Protein AF-A0A1V2Q4H0-F1 (afdb_monomer)

Structure (mmCIF, N/CA/C/O backbone):
data_AF-A0A1V2Q4H0-F1
#
_entry.id   AF-A0A1V2Q4H0-F1
#
loop_
_atom_site.group_PDB
_atom_site.id
_atom_site.type_symbol
_atom_site.label_atom_id
_atom_site.label_alt_id
_atom_site.label_comp_id
_atom_site.label_asym_id
_atom_site.label_entity_id
_atom_site.label_seq_id
_atom_site.pdbx_PDB_ins_code
_atom_site.Cartn_x
_atom_site.Cartn_y
_atom_site.Cartn_z
_atom_site.occupancy
_atom_site.B_iso_or_equiv
_atom_site.auth_seq_id
_atom_site.auth_comp_id
_atom_site.auth_asym_id
_atom_site.auth_atom_id
_atom_site.pdbx_PDB_model_num
ATOM 1 N N . MET A 1 1 ? -8.909 4.415 -26.667 1.00 41.22 1 MET A N 1
ATOM 2 C CA . MET A 1 1 ? -8.056 3.450 -25.944 1.00 41.22 1 MET A CA 1
ATOM 3 C C . MET A 1 1 ? -8.942 2.811 -24.892 1.00 41.22 1 MET A C 1
ATOM 5 O O . MET A 1 1 ? -9.362 3.511 -23.982 1.00 41.22 1 MET A O 1
ATOM 9 N N . VAL A 1 2 ? -9.374 1.569 -25.106 1.00 40.12 2 VAL A N 1
ATOM 10 C CA . VAL A 1 2 ? -10.229 0.861 -24.142 1.00 40.12 2 VAL A CA 1
ATOM 11 C C . VAL A 1 2 ? -9.297 0.375 -23.041 1.00 40.12 2 VAL A C 1
ATOM 13 O O . VAL A 1 2 ? -8.371 -0.372 -23.347 1.00 40.12 2 VAL A O 1
ATOM 16 N N . ALA A 1 3 ? -9.475 0.865 -21.811 1.00 46.78 3 ALA A N 1
ATOM 17 C CA . ALA A 1 3 ? -8.730 0.367 -20.660 1.00 46.78 3 ALA A CA 1
ATOM 18 C C . ALA A 1 3 ? -8.891 -1.154 -20.616 1.00 46.78 3 ALA A C 1
ATOM 20 O O . ALA A 1 3 ? -10.012 -1.662 -20.729 1.00 46.78 3 ALA A O 1
ATOM 21 N N . ARG A 1 4 ? -7.776 -1.880 -20.534 1.00 54.38 4 ARG A N 1
ATOM 22 C CA . ARG A 1 4 ? -7.810 -3.335 -20.441 1.00 54.38 4 ARG A CA 1
ATOM 23 C C . ARG A 1 4 ? -8.673 -3.729 -19.240 1.00 54.38 4 ARG A C 1
ATOM 25 O O . ARG A 1 4 ? -8.619 -3.080 -18.197 1.00 54.38 4 ARG A O 1
ATOM 32 N N . ALA A 1 5 ? -9.507 -4.751 -19.419 1.00 57.47 5 ALA A N 1
ATOM 33 C CA . ALA A 1 5 ? -10.347 -5.259 -18.345 1.00 57.47 5 ALA A CA 1
ATOM 34 C C . ALA A 1 5 ? -9.471 -5.641 -17.144 1.00 57.47 5 ALA A C 1
ATOM 36 O O . ALA A 1 5 ? -8.398 -6.218 -17.327 1.00 57.47 5 ALA A O 1
ATOM 37 N N . TYR A 1 6 ? -9.949 -5.296 -15.948 1.00 69.31 6 TYR A N 1
ATOM 38 C CA . TYR A 1 6 ? -9.409 -5.737 -14.667 1.00 69.31 6 TYR A CA 1
ATOM 39 C C . TYR A 1 6 ? -9.033 -7.227 -14.734 1.00 69.31 6 TYR A C 1
ATOM 41 O O . TYR A 1 6 ? -9.884 -8.066 -15.030 1.00 69.31 6 TYR A O 1
ATOM 49 N N . ASP A 1 7 ? -7.759 -7.548 -14.507 1.00 79.19 7 ASP A N 1
ATOM 50 C CA . ASP A 1 7 ? -7.195 -8.894 -14.685 1.00 79.19 7 ASP A CA 1
ATOM 51 C C . ASP A 1 7 ? -7.244 -9.745 -13.404 1.00 79.19 7 ASP A C 1
ATOM 53 O O . ASP A 1 7 ? -6.642 -10.818 -13.343 1.00 79.19 7 ASP A O 1
ATOM 57 N N . GLY A 1 8 ? -7.967 -9.279 -12.379 1.00 88.19 8 GLY A N 1
ATOM 58 C CA . GLY A 1 8 ? -8.080 -9.962 -11.090 1.00 88.19 8 GLY A CA 1
ATOM 59 C C . GLY A 1 8 ? -6.866 -9.778 -10.178 1.00 88.19 8 GLY A C 1
ATOM 60 O O . GLY A 1 8 ? -6.822 -10.382 -9.107 1.00 88.19 8 GLY A O 1
ATOM 61 N N . VAL A 1 9 ? -5.865 -8.979 -10.564 1.00 92.62 9 VAL A N 1
ATOM 62 C CA . VAL A 1 9 ? -4.651 -8.795 -9.759 1.00 92.62 9 VAL A CA 1
ATOM 63 C C . VAL A 1 9 ? -4.794 -7.595 -8.831 1.00 92.62 9 VAL A C 1
ATOM 65 O O .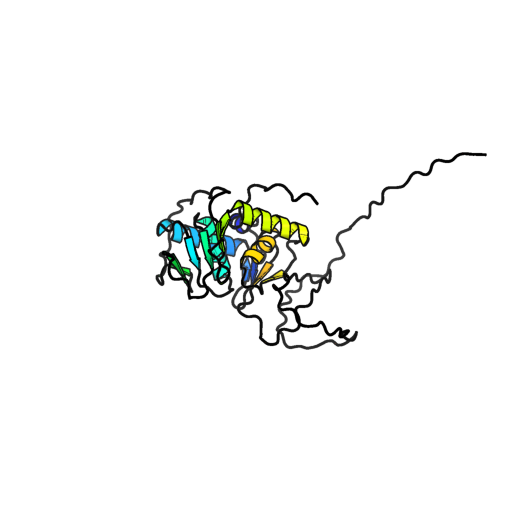 VAL A 1 9 ? -5.051 -6.475 -9.272 1.00 92.62 9 VAL A O 1
ATOM 68 N N . LEU A 1 10 ? -4.602 -7.815 -7.529 1.00 94.75 10 LEU A N 1
ATOM 69 C CA . LEU A 1 10 ? -4.604 -6.740 -6.534 1.00 94.75 10 LEU A CA 1
ATOM 70 C C . LEU A 1 10 ? -3.213 -6.122 -6.385 1.00 94.75 10 LEU A C 1
ATOM 72 O O . LEU A 1 10 ? -2.195 -6.788 -6.563 1.00 94.75 10 LEU A O 1
ATOM 76 N N . VAL A 1 11 ? -3.155 -4.841 -6.008 1.00 93.75 11 VAL A N 1
ATOM 77 C CA . VAL A 1 11 ? -1.888 -4.084 -5.971 1.00 93.75 11 VAL A CA 1
ATOM 78 C C . VAL A 1 11 ? -0.822 -4.710 -5.055 1.00 93.75 11 VAL A C 1
ATOM 80 O O . VAL A 1 11 ? 0.368 -4.634 -5.351 1.00 93.75 11 VAL A O 1
ATOM 83 N N . HIS A 1 12 ? -1.237 -5.386 -3.976 1.00 94.75 12 HIS A N 1
ATOM 84 C CA . HIS A 1 12 ? -0.340 -6.067 -3.035 1.00 94.75 12 HIS A CA 1
ATOM 85 C C . HIS A 1 12 ? 0.218 -7.405 -3.555 1.00 94.75 12 HIS A C 1
ATOM 87 O O . HIS A 1 12 ? 1.126 -7.969 -2.938 1.00 94.75 12 HIS A O 1
ATOM 93 N N . GLU A 1 13 ? -0.301 -7.922 -4.673 1.00 94.38 13 GLU A N 1
ATOM 94 C CA . GLU A 1 13 ? 0.140 -9.179 -5.292 1.00 94.38 13 GLU A CA 1
ATOM 95 C C . GLU A 1 13 ? 1.285 -8.976 -6.297 1.00 94.38 13 GLU A C 1
ATOM 97 O O . GLU A 1 13 ? 2.017 -9.921 -6.596 1.00 94.38 13 GLU A O 1
ATOM 102 N N . TRP A 1 14 ? 1.468 -7.767 -6.844 1.00 91.88 14 TRP A N 1
ATOM 103 C CA . TRP A 1 14 ? 2.499 -7.530 -7.861 1.00 91.88 14 TRP A CA 1
ATOM 104 C C . TRP A 1 14 ? 3.927 -7.831 -7.400 1.00 91.88 14 TRP A C 1
ATOM 106 O O . TRP A 1 14 ? 4.657 -8.424 -8.200 1.00 91.88 14 TRP A O 1
ATOM 116 N N . PRO A 1 15 ? 4.343 -7.517 -6.153 1.00 91.19 15 PRO A N 1
ATOM 117 C CA . PRO A 1 15 ? 5.667 -7.898 -5.682 1.00 91.19 15 PRO A CA 1
ATOM 118 C C . PRO A 1 15 ? 5.951 -9.402 -5.814 1.00 91.19 15 PRO A C 1
ATOM 120 O O . PRO A 1 15 ? 6.947 -9.788 -6.434 1.00 91.19 15 PRO A O 1
ATOM 123 N N . ALA A 1 16 ? 5.023 -10.235 -5.333 1.00 90.38 16 ALA A N 1
ATOM 124 C CA . ALA A 1 16 ? 5.094 -11.694 -5.411 1.00 90.38 16 ALA A CA 1
ATOM 125 C C . ALA A 1 16 ? 5.073 -12.203 -6.858 1.00 90.38 16 ALA A C 1
ATOM 127 O O . ALA A 1 16 ? 5.841 -13.085 -7.231 1.00 90.38 16 ALA A O 1
ATOM 128 N N . ARG A 1 17 ? 4.216 -11.631 -7.713 1.00 89.50 17 ARG A N 1
ATOM 129 C CA . ARG A 1 17 ? 4.089 -12.056 -9.121 1.00 89.50 17 ARG A CA 1
ATOM 130 C C . ARG A 1 17 ? 5.346 -11.804 -9.937 1.00 89.50 17 ARG A C 1
ATOM 132 O O . ARG A 1 17 ? 5.579 -12.478 -10.939 1.00 89.50 17 ARG A O 1
ATOM 139 N N . GLN A 1 18 ? 6.137 -10.819 -9.538 1.00 85.75 18 GLN A N 1
ATOM 140 C CA . GLN A 1 18 ? 7.423 -10.586 -10.157 1.00 85.75 18 GLN A CA 1
ATOM 141 C C . GLN A 1 18 ? 8.505 -11.479 -9.565 1.00 85.75 18 GLN A C 1
ATOM 143 O O . GLN A 1 18 ? 9.234 -12.092 -10.343 1.00 85.75 18 GLN A O 1
ATOM 148 N N . ALA A 1 19 ? 8.615 -11.532 -8.229 1.00 77.38 19 ALA A N 1
ATOM 149 C CA . ALA A 1 19 ? 9.587 -12.340 -7.481 1.00 77.38 19 ALA A CA 1
ATOM 150 C C . ALA A 1 19 ? 11.015 -12.307 -8.070 1.00 77.38 19 ALA A C 1
ATOM 152 O O . ALA A 1 19 ? 11.700 -13.324 -8.173 1.00 77.38 19 ALA A O 1
ATOM 153 N N . ARG A 1 20 ? 11.477 -11.120 -8.494 1.00 84.25 20 ARG A N 1
ATOM 154 C CA . ARG A 1 20 ? 12.792 -10.936 -9.134 1.00 84.25 20 ARG A CA 1
ATOM 155 C C . ARG A 1 20 ? 13.819 -10.367 -8.160 1.00 84.25 20 ARG A C 1
ATOM 157 O O . ARG A 1 20 ? 13.487 -9.646 -7.221 1.00 84.25 20 ARG A O 1
ATOM 164 N N . ALA A 1 21 ? 15.093 -10.587 -8.477 1.00 89.31 21 ALA A N 1
ATOM 165 C CA . ALA A 1 21 ? 16.216 -9.888 -7.848 1.00 89.31 21 ALA A CA 1
ATOM 166 C C . ALA A 1 21 ? 16.364 -8.422 -8.317 1.00 89.31 21 ALA A C 1
ATOM 168 O O . ALA A 1 21 ? 17.271 -7.721 -7.877 1.00 89.31 21 ALA A O 1
ATOM 169 N N . ALA A 1 22 ? 15.491 -7.948 -9.213 1.00 90.06 22 ALA A N 1
ATOM 170 C CA . ALA A 1 22 ? 15.488 -6.565 -9.677 1.00 90.06 22 ALA A CA 1
ATOM 171 C C . ALA A 1 22 ? 15.028 -5.599 -8.562 1.00 90.06 22 ALA A C 1
ATOM 173 O O . ALA A 1 22 ? 14.182 -5.984 -7.748 1.00 90.06 22 ALA A O 1
ATOM 174 N N . PRO A 1 23 ? 15.544 -4.355 -8.517 1.00 94.38 23 PRO A N 1
ATOM 175 C CA . PRO A 1 23 ? 15.081 -3.326 -7.585 1.00 94.38 23 PRO A CA 1
ATOM 176 C C . PRO A 1 23 ? 13.599 -2.982 -7.786 1.00 94.38 23 PRO A C 1
ATOM 178 O O . PRO A 1 23 ? 13.193 -2.635 -8.889 1.00 94.38 23 PRO A O 1
ATOM 181 N N . ALA A 1 24 ? 12.816 -3.025 -6.710 1.00 95.12 24 ALA A N 1
ATOM 182 C CA . ALA A 1 24 ? 11.429 -2.567 -6.666 1.00 95.12 24 ALA A CA 1
ATOM 183 C C . ALA A 1 24 ? 11.329 -1.159 -6.073 1.00 95.12 24 ALA A C 1
ATOM 185 O O . ALA A 1 24 ? 10.695 -0.286 -6.657 1.00 95.12 24 ALA A O 1
ATOM 186 N N . ILE A 1 25 ? 11.987 -0.927 -4.934 1.00 93.75 25 ILE A N 1
ATOM 187 C CA . ILE A 1 25 ? 11.953 0.339 -4.195 1.00 93.75 25 ILE A CA 1
ATOM 188 C C . ILE A 1 25 ? 13.383 0.773 -3.869 1.00 93.75 25 ILE A C 1
ATOM 190 O O . ILE A 1 25 ? 14.206 -0.041 -3.452 1.00 93.75 25 ILE A O 1
ATOM 194 N N . VAL A 1 26 ? 13.677 2.057 -4.034 1.00 90.88 26 VAL A N 1
ATOM 195 C CA . VAL A 1 26 ? 14.928 2.688 -3.598 1.00 90.88 26 VAL A CA 1
ATOM 196 C C . VAL A 1 26 ? 14.573 3.917 -2.779 1.00 90.88 26 VAL A C 1
ATOM 198 O O . VAL A 1 26 ? 13.857 4.773 -3.283 1.00 90.88 26 VAL A O 1
ATOM 201 N N . ASP A 1 27 ? 15.077 4.018 -1.557 1.00 86.25 27 ASP A N 1
ATOM 202 C CA . ASP A 1 27 ? 15.061 5.255 -0.769 1.00 86.25 27 ASP A CA 1
ATOM 203 C C . ASP A 1 27 ? 16.508 5.689 -0.460 1.00 86.25 27 ASP A C 1
ATOM 205 O O . ASP A 1 27 ? 17.458 5.174 -1.058 1.00 86.25 27 ASP A O 1
ATOM 209 N N . THR A 1 28 ? 16.687 6.673 0.424 1.00 81.81 28 THR A N 1
ATOM 210 C CA . THR A 1 28 ? 18.015 7.179 0.810 1.00 81.81 28 THR A CA 1
ATOM 211 C C . THR A 1 28 ? 18.877 6.122 1.505 1.00 81.81 28 THR A C 1
ATOM 213 O O . THR A 1 28 ? 20.101 6.149 1.372 1.00 81.81 28 THR A O 1
ATOM 216 N N . ASP A 1 29 ? 18.255 5.185 2.218 1.00 82.81 29 ASP A N 1
ATOM 217 C CA . ASP A 1 29 ? 18.943 4.279 3.138 1.00 82.81 29 ASP A CA 1
ATOM 218 C C . ASP A 1 29 ? 19.183 2.897 2.520 1.00 82.81 29 ASP A C 1
ATOM 220 O O . ASP A 1 29 ? 20.107 2.180 2.915 1.00 82.81 29 ASP A O 1
ATOM 224 N N . ARG A 1 30 ? 18.339 2.477 1.568 1.00 88.62 30 ARG A N 1
ATOM 225 C CA . ARG A 1 30 ? 18.324 1.093 1.077 1.00 88.62 30 ARG A CA 1
ATOM 226 C C . ARG A 1 30 ? 17.714 0.921 -0.310 1.00 88.62 30 ARG A C 1
ATOM 228 O O . ARG A 1 30 ? 16.904 1.700 -0.806 1.00 88.62 30 ARG A O 1
ATOM 235 N N . VAL A 1 31 ? 18.067 -0.220 -0.898 1.00 92.19 31 VAL A N 1
ATOM 236 C CA . VAL A 1 31 ? 17.437 -0.788 -2.091 1.00 92.19 31 VAL A CA 1
ATOM 237 C C . VAL A 1 31 ? 16.687 -2.052 -1.685 1.00 92.19 31 VAL A C 1
ATOM 239 O O . VAL A 1 31 ? 17.279 -2.981 -1.136 1.00 92.19 31 VAL A O 1
ATOM 242 N N . LEU A 1 32 ? 15.390 -2.102 -1.977 1.00 95.19 32 LEU A N 1
ATOM 243 C CA . LEU A 1 32 ? 14.579 -3.306 -1.875 1.00 95.19 32 LEU A CA 1
ATOM 244 C C . LEU A 1 32 ? 14.352 -3.908 -3.251 1.00 95.19 32 LEU A C 1
ATOM 246 O O . LEU A 1 32 ? 13.824 -3.251 -4.146 1.00 95.19 32 LEU A O 1
ATOM 250 N N . THR A 1 33 ? 14.719 -5.177 -3.405 1.00 96.62 33 THR A N 1
ATOM 251 C CA . THR A 1 33 ? 14.347 -5.975 -4.577 1.00 96.62 33 THR A CA 1
ATOM 252 C C . THR A 1 33 ? 12.876 -6.372 -4.516 1.00 96.62 33 THR A C 1
ATOM 254 O O . THR A 1 33 ? 12.263 -6.306 -3.452 1.00 96.62 33 THR A O 1
ATOM 257 N N . TYR A 1 34 ? 12.306 -6.829 -5.630 1.00 96.88 34 TYR A N 1
ATOM 258 C CA . TYR A 1 34 ? 10.948 -7.384 -5.647 1.00 96.88 34 TYR A CA 1
ATOM 259 C C . TYR A 1 34 ? 10.786 -8.553 -4.671 1.00 96.88 34 TYR A C 1
ATOM 261 O O . TYR A 1 34 ? 9.836 -8.564 -3.894 1.00 96.88 34 TYR A O 1
ATOM 269 N N . ALA A 1 35 ? 11.749 -9.479 -4.646 1.00 95.75 35 ALA A N 1
ATOM 270 C CA . ALA A 1 35 ? 11.757 -10.583 -3.685 1.00 95.75 35 ALA A CA 1
ATOM 271 C C . ALA A 1 35 ? 11.859 -10.096 -2.225 1.00 95.75 35 ALA A C 1
ATOM 273 O O . ALA A 1 35 ? 11.119 -10.559 -1.362 1.00 95.75 35 ALA A O 1
ATOM 274 N N . GLY A 1 36 ? 12.736 -9.125 -1.944 1.00 96.44 36 GLY A N 1
ATOM 275 C CA . GLY A 1 36 ? 12.896 -8.582 -0.592 1.00 96.44 36 GLY A CA 1
ATOM 276 C C . GLY A 1 36 ? 11.700 -7.747 -0.126 1.00 96.44 36 GLY A C 1
ATOM 277 O O . GLY A 1 36 ? 11.364 -7.757 1.057 1.00 96.44 36 GLY A O 1
ATOM 278 N N . LEU A 1 37 ? 11.045 -7.036 -1.046 1.00 96.62 37 LEU A N 1
ATOM 279 C CA . LEU A 1 37 ? 9.797 -6.331 -0.779 1.00 96.62 37 LEU A CA 1
ATOM 280 C C . LEU A 1 37 ? 8.689 -7.330 -0.454 1.00 96.62 37 LEU A C 1
ATOM 282 O O . LEU A 1 37 ? 8.037 -7.180 0.572 1.00 96.62 37 LEU A O 1
ATOM 286 N N . ASP A 1 38 ? 8.509 -8.353 -1.291 1.00 96.06 38 ASP A N 1
ATOM 287 C CA . ASP A 1 38 ? 7.473 -9.362 -1.092 1.00 96.06 38 ASP A CA 1
ATOM 288 C C . ASP A 1 38 ? 7.610 -10.076 0.256 1.00 96.06 38 ASP A C 1
ATOM 290 O O . ASP A 1 38 ? 6.640 -10.146 1.006 1.00 96.06 38 ASP A O 1
ATOM 294 N N . GLN A 1 39 ? 8.827 -10.496 0.614 1.00 94.44 39 GLN A N 1
ATOM 295 C CA . GLN A 1 39 ? 9.101 -11.130 1.904 1.00 94.44 39 GLN A CA 1
ATOM 296 C C . GLN A 1 39 ? 8.731 -10.222 3.087 1.00 94.44 39 GLN A C 1
ATOM 298 O O . GLN A 1 39 ? 8.079 -10.661 4.030 1.00 94.44 39 GLN A O 1
ATOM 303 N N . ARG A 1 40 ? 9.105 -8.937 3.038 1.00 95.25 40 ARG A N 1
ATOM 304 C CA . ARG A 1 40 ? 8.780 -7.988 4.117 1.00 95.25 40 ARG A CA 1
ATOM 305 C C . ARG A 1 40 ? 7.285 -7.697 4.208 1.00 95.25 40 ARG A C 1
ATOM 307 O O . ARG A 1 40 ? 6.764 -7.556 5.310 1.00 95.25 40 ARG A O 1
ATOM 314 N N . VAL A 1 41 ? 6.606 -7.599 3.066 1.00 95.75 41 VAL A N 1
ATOM 315 C CA . VAL A 1 41 ? 5.150 -7.412 2.998 1.00 95.75 41 VAL A CA 1
ATOM 316 C C . VAL A 1 41 ? 4.430 -8.631 3.574 1.00 95.75 41 VAL A C 1
ATOM 318 O O . VAL A 1 41 ? 3.496 -8.475 4.359 1.00 95.75 41 VAL A O 1
ATOM 321 N N . ASP A 1 42 ? 4.885 -9.831 3.223 1.00 93.94 42 ASP A N 1
ATOM 322 C CA . ASP A 1 42 ? 4.379 -11.101 3.738 1.00 93.94 42 ASP A CA 1
ATOM 323 C C . ASP A 1 42 ? 4.535 -11.184 5.265 1.00 93.94 42 ASP A C 1
ATOM 325 O O . ASP A 1 42 ? 3.542 -11.326 5.985 1.00 93.94 42 ASP A O 1
ATOM 329 N N . ASP A 1 43 ? 5.749 -10.954 5.772 1.00 93.56 43 ASP A N 1
ATOM 330 C CA . ASP A 1 43 ? 6.043 -10.922 7.208 1.00 93.56 43 ASP A CA 1
ATOM 331 C C . ASP A 1 43 ? 5.178 -9.907 7.957 1.00 93.56 43 ASP A C 1
ATOM 333 O O . ASP A 1 43 ? 4.608 -10.221 9.004 1.00 93.56 43 ASP A O 1
ATOM 337 N N . PHE A 1 44 ? 5.060 -8.687 7.432 1.00 95.19 44 PHE A N 1
ATOM 338 C CA . PHE A 1 44 ? 4.270 -7.637 8.067 1.00 95.19 44 PHE A CA 1
ATOM 339 C C . PHE A 1 44 ? 2.773 -7.980 8.076 1.00 95.19 44 PHE A C 1
ATOM 341 O O . PHE A 1 44 ? 2.116 -7.837 9.108 1.00 95.19 44 PHE A O 1
ATOM 348 N N . SER A 1 45 ? 2.241 -8.519 6.974 1.00 94.50 45 SER A N 1
ATOM 349 C CA . SER A 1 45 ? 0.832 -8.929 6.878 1.00 94.50 45 SER A CA 1
ATOM 350 C C . SER A 1 45 ? 0.470 -10.062 7.848 1.00 94.50 45 SER A C 1
ATOM 352 O O . SER A 1 45 ? -0.604 -10.034 8.460 1.00 94.50 45 SER A O 1
ATOM 354 N N . ARG A 1 46 ? 1.387 -11.016 8.075 1.00 92.81 46 ARG A N 1
ATOM 355 C CA . ARG A 1 46 ? 1.230 -12.065 9.095 1.00 92.81 46 ARG A CA 1
ATOM 356 C C . ARG A 1 46 ? 1.140 -11.480 10.497 1.00 92.81 46 ARG A C 1
ATOM 358 O O . ARG A 1 46 ? 0.261 -11.872 11.260 1.00 92.81 46 ARG A O 1
ATOM 365 N N . ARG A 1 47 ? 2.014 -10.524 10.825 1.00 93.00 47 ARG A N 1
ATOM 366 C CA . ARG A 1 47 ? 2.020 -9.861 12.139 1.00 93.00 47 ARG A CA 1
ATOM 367 C C . ARG A 1 47 ? 0.722 -9.099 12.394 1.00 93.00 47 ARG A C 1
ATOM 369 O O . ARG A 1 47 ? 0.144 -9.242 13.467 1.00 93.00 47 ARG A O 1
ATOM 376 N N . LEU A 1 48 ? 0.220 -8.365 11.397 1.00 93.31 48 LEU A N 1
ATOM 377 C CA . LEU A 1 48 ? -1.082 -7.691 11.479 1.00 93.31 48 LEU A CA 1
ATOM 378 C C . LEU A 1 48 ? -2.226 -8.691 11.693 1.00 93.31 48 LEU A C 1
ATOM 380 O O . LEU A 1 48 ? -3.091 -8.484 12.546 1.00 93.31 48 LEU A O 1
ATOM 384 N N . THR A 1 49 ? -2.203 -9.803 10.955 1.00 91.75 49 THR A N 1
ATOM 385 C CA . THR A 1 49 ? -3.218 -10.858 11.060 1.00 91.75 49 THR A CA 1
ATOM 386 C C . THR A 1 49 ? -3.216 -11.499 12.447 1.00 91.75 49 THR A C 1
ATOM 388 O O . THR A 1 49 ? -4.283 -11.623 13.051 1.00 91.75 49 THR A O 1
ATOM 391 N N . ALA A 1 50 ? -2.034 -11.838 12.971 1.00 90.31 50 ALA A N 1
ATOM 392 C CA . ALA A 1 50 ? -1.845 -12.411 14.304 1.00 90.31 50 ALA A CA 1
ATOM 393 C C . ALA A 1 50 ? -2.236 -11.436 15.426 1.00 90.31 50 ALA A C 1
ATOM 395 O O . ALA A 1 50 ? -2.788 -11.854 16.441 1.00 90.31 50 ALA A O 1
ATOM 396 N N . ALA A 1 51 ? -2.022 -10.134 15.221 1.00 90.50 51 ALA A N 1
ATOM 397 C CA . ALA A 1 51 ? -2.487 -9.080 16.120 1.00 90.50 51 ALA A CA 1
ATOM 398 C C . ALA A 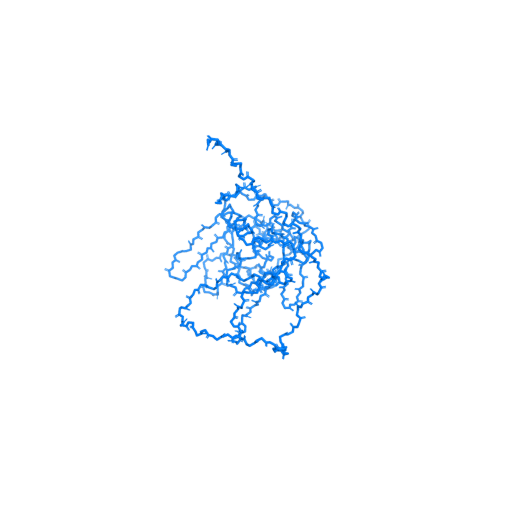1 51 ? -4.006 -8.815 16.024 1.00 90.50 51 ALA A C 1
ATOM 400 O O . ALA A 1 51 ? -4.525 -7.953 16.732 1.00 90.50 51 ALA A O 1
ATOM 401 N N . GLY A 1 52 ? -4.731 -9.529 15.153 1.00 90.50 52 GLY A N 1
ATOM 402 C CA . GLY A 1 52 ? -6.176 -9.369 14.982 1.00 90.50 52 GLY A CA 1
ATOM 403 C C . GLY A 1 52 ? -6.577 -8.044 14.332 1.00 90.50 52 GLY A C 1
ATOM 404 O O . GLY A 1 52 ? -7.728 -7.630 14.465 1.00 90.50 52 GLY A O 1
ATOM 405 N N . VAL A 1 53 ? -5.653 -7.375 13.636 1.00 91.88 53 VAL A N 1
ATOM 406 C CA . VAL A 1 53 ? -5.919 -6.093 12.974 1.00 91.88 53 VAL A CA 1
ATOM 407 C C . VAL A 1 53 ? -6.935 -6.297 11.853 1.00 91.88 53 VAL A C 1
ATOM 409 O O . VAL A 1 53 ? -6.800 -7.209 11.035 1.00 91.88 53 VAL A O 1
ATOM 412 N N . ARG A 1 54 ? -7.977 -5.463 11.837 1.00 90.19 54 ARG A N 1
ATOM 413 C CA . ARG A 1 54 ? -9.065 -5.442 10.846 1.00 90.19 54 ARG A CA 1
ATOM 414 C C . ARG A 1 54 ? -9.513 -3.995 10.623 1.00 90.19 54 ARG A C 1
ATOM 416 O O . ARG A 1 54 ? -9.279 -3.142 11.479 1.00 90.19 54 ARG A O 1
ATOM 423 N N . GLY A 1 55 ? -10.219 -3.737 9.524 1.00 93.00 55 GLY A N 1
ATOM 424 C CA . GLY A 1 55 ? -10.771 -2.412 9.225 1.00 93.00 55 GLY A CA 1
ATOM 425 C C . GLY A 1 55 ? -9.713 -1.435 8.712 1.00 93.00 55 GLY A C 1
ATOM 426 O O . GLY A 1 55 ? -8.842 -1.829 7.940 1.00 93.00 55 GLY A O 1
ATOM 427 N N . VAL A 1 56 ? -9.814 -0.164 9.107 1.00 94.56 56 VAL A N 1
ATOM 428 C CA . VAL A 1 56 ? -8.894 0.899 8.674 1.00 94.56 56 VAL A CA 1
ATOM 429 C C . VAL A 1 56 ? -7.690 0.981 9.614 1.00 94.56 56 VAL A C 1
ATOM 431 O O . VAL A 1 56 ? -7.843 1.043 10.835 1.00 94.56 56 VAL A O 1
ATOM 434 N N . VAL A 1 57 ? -6.494 1.002 9.030 1.00 95.50 57 VAL A N 1
ATOM 435 C CA . VAL A 1 57 ? -5.199 1.122 9.702 1.00 95.50 57 VAL A CA 1
ATOM 436 C C . VAL A 1 57 ? -4.539 2.421 9.266 1.00 95.50 57 VAL A C 1
ATOM 438 O O . VAL A 1 57 ? -4.254 2.633 8.088 1.00 95.50 57 VAL A O 1
ATOM 441 N N . GLY A 1 58 ? -4.274 3.287 10.232 1.00 94.38 58 GLY A N 1
ATOM 442 C CA . GLY A 1 58 ? -3.525 4.512 10.046 1.00 94.38 58 GLY A CA 1
ATOM 443 C C . GLY A 1 58 ? -2.053 4.207 9.800 1.00 94.38 58 GLY A C 1
ATOM 444 O O . GLY A 1 58 ? -1.481 3.324 10.438 1.00 94.38 58 GLY A O 1
ATOM 445 N N . ILE A 1 59 ? -1.419 4.922 8.882 1.00 94.19 59 ILE A N 1
ATOM 446 C CA . ILE A 1 59 ? 0.012 4.810 8.614 1.00 94.19 59 ILE A CA 1
ATOM 447 C C . ILE A 1 59 ? 0.622 6.198 8.746 1.00 94.19 59 ILE A C 1
ATOM 449 O O . ILE A 1 59 ? 0.316 7.101 7.966 1.00 94.19 59 ILE A O 1
ATOM 453 N N . LEU A 1 60 ? 1.510 6.333 9.727 1.00 91.88 60 LEU A N 1
ATOM 454 C CA . LEU A 1 60 ? 2.276 7.539 10.006 1.00 91.88 60 LEU A CA 1
ATOM 455 C C . LEU A 1 60 ? 3.762 7.211 9.831 1.00 91.88 60 LEU A C 1
ATOM 457 O O . LEU A 1 60 ? 4.480 6.901 10.785 1.00 91.88 60 LEU A O 1
ATOM 461 N N . LEU A 1 61 ? 4.201 7.211 8.573 1.00 89.81 61 LEU A N 1
ATOM 462 C CA . LEU A 1 61 ? 5.566 6.887 8.168 1.00 89.81 61 LEU A CA 1
ATOM 463 C C . LEU A 1 61 ? 6.074 7.907 7.141 1.00 89.81 61 LEU A C 1
ATOM 465 O O . LEU A 1 61 ? 5.297 8.341 6.289 1.00 89.81 61 LEU A O 1
ATOM 469 N N . PRO A 1 62 ? 7.375 8.251 7.163 1.00 87.00 62 PRO A N 1
ATOM 470 C CA . PRO A 1 62 ? 7.985 9.028 6.086 1.00 87.00 62 PRO A CA 1
ATOM 471 C C . PRO A 1 62 ? 7.945 8.250 4.761 1.00 87.00 62 PRO A C 1
ATOM 473 O O . PRO A 1 62 ? 7.811 7.025 4.764 1.00 87.00 62 PRO A O 1
ATOM 476 N N . HIS A 1 63 ? 8.129 8.933 3.623 1.00 83.81 63 HIS A N 1
ATOM 477 C CA . HIS A 1 63 ? 8.209 8.300 2.297 1.00 83.81 63 HIS A CA 1
ATOM 478 C C . HIS A 1 63 ? 9.502 7.484 2.115 1.00 83.81 63 HIS A C 1
ATOM 480 O O . HIS A 1 63 ? 10.419 7.869 1.391 1.00 83.81 63 HIS A O 1
ATOM 486 N N . THR A 1 64 ? 9.560 6.334 2.780 1.00 89.06 64 THR A N 1
ATOM 487 C CA . THR A 1 64 ? 10.654 5.357 2.752 1.00 89.06 64 THR A CA 1
ATOM 488 C C . THR A 1 64 ? 10.129 3.986 2.338 1.00 89.06 64 THR A C 1
ATOM 490 O O . THR A 1 64 ? 8.924 3.770 2.175 1.00 89.06 64 THR A O 1
ATOM 493 N N . ALA A 1 65 ? 11.027 3.019 2.180 1.00 92.00 65 ALA A N 1
ATOM 494 C CA . ALA A 1 65 ? 10.656 1.643 1.894 1.00 92.00 65 ALA A CA 1
ATOM 495 C C . ALA A 1 65 ? 9.708 1.044 2.951 1.00 92.00 65 ALA A C 1
ATOM 497 O O . ALA A 1 65 ? 8.882 0.204 2.598 1.00 92.00 65 ALA A O 1
ATOM 498 N N . ASP A 1 66 ? 9.770 1.493 4.211 1.00 93.44 66 ASP A N 1
ATOM 499 C CA . ASP A 1 66 ? 8.848 1.019 5.252 1.00 93.44 66 ASP A CA 1
ATOM 500 C C . ASP A 1 66 ? 7.413 1.486 4.998 1.00 93.44 66 ASP A C 1
ATOM 502 O O . ASP A 1 66 ? 6.490 0.725 5.265 1.00 93.44 66 ASP A O 1
ATOM 506 N N . LEU A 1 67 ? 7.202 2.672 4.413 1.00 93.06 67 LEU A N 1
ATOM 507 C CA . LEU A 1 67 ? 5.866 3.110 3.996 1.00 93.06 67 LEU A CA 1
ATOM 508 C C . LEU A 1 67 ? 5.291 2.175 2.926 1.00 93.06 67 LEU A C 1
ATOM 510 O O . LEU A 1 67 ? 4.137 1.762 3.024 1.00 93.06 67 LEU A O 1
ATOM 514 N N . ALA A 1 68 ? 6.099 1.791 1.933 1.00 94.38 68 ALA A N 1
ATOM 515 C CA . ALA A 1 68 ? 5.673 0.841 0.905 1.00 94.38 68 ALA A CA 1
ATOM 516 C C . ALA A 1 68 ? 5.349 -0.540 1.506 1.00 94.38 68 ALA A C 1
ATOM 518 O O . ALA A 1 68 ? 4.318 -1.125 1.171 1.00 94.38 68 ALA A O 1
ATOM 519 N N . VAL A 1 69 ? 6.190 -1.040 2.421 1.00 96.50 69 VAL A N 1
ATOM 520 C CA . VAL A 1 69 ? 5.943 -2.302 3.141 1.00 96.50 69 VAL A CA 1
ATOM 521 C C . VAL A 1 69 ? 4.661 -2.219 3.971 1.00 96.50 69 VAL A C 1
ATOM 523 O O . VAL A 1 69 ? 3.844 -3.137 3.908 1.00 96.50 69 VAL A O 1
ATOM 526 N N . ALA A 1 70 ? 4.457 -1.122 4.703 1.00 96.69 70 ALA A N 1
ATOM 527 C CA . ALA A 1 70 ? 3.286 -0.926 5.548 1.00 96.69 70 ALA A CA 1
ATOM 528 C C . ALA A 1 70 ? 1.994 -0.917 4.726 1.00 96.69 70 ALA A C 1
ATOM 530 O O . ALA A 1 70 ? 1.076 -1.679 5.022 1.00 96.69 70 ALA A O 1
ATOM 531 N N . VAL A 1 71 ? 1.947 -0.119 3.655 1.00 96.38 71 VAL A N 1
ATOM 532 C CA . VAL A 1 71 ? 0.781 -0.027 2.762 1.00 96.38 71 VAL A CA 1
ATOM 533 C C . VAL A 1 71 ? 0.466 -1.384 2.140 1.00 96.38 71 VAL A C 1
ATOM 535 O O . VAL A 1 71 ? -0.656 -1.874 2.257 1.00 96.38 71 VAL A O 1
ATOM 538 N N . LEU A 1 72 ? 1.450 -2.031 1.513 1.00 96.94 72 LEU A N 1
ATOM 539 C CA . LEU A 1 72 ? 1.225 -3.312 0.843 1.00 96.94 72 LEU A CA 1
ATOM 540 C C . LEU A 1 72 ? 0.857 -4.419 1.839 1.00 96.94 72 LEU A C 1
ATOM 542 O O . LEU A 1 72 ? 0.043 -5.275 1.504 1.00 96.94 72 LEU A O 1
ATOM 546 N N . GLY A 1 73 ? 1.422 -4.413 3.049 1.00 96.31 73 GLY A N 1
ATOM 547 C CA . GLY A 1 73 ? 1.144 -5.440 4.051 1.00 96.31 73 GLY A CA 1
ATOM 548 C C . GLY A 1 73 ? -0.206 -5.264 4.748 1.00 96.31 73 GLY A C 1
ATOM 549 O O . GLY A 1 73 ? -0.873 -6.265 5.000 1.00 96.31 73 GLY A O 1
ATOM 550 N N . VAL A 1 74 ? -0.662 -4.023 4.967 1.00 96.56 74 VAL A N 1
ATOM 551 C CA . VAL A 1 74 ? -2.041 -3.724 5.404 1.00 96.56 74 VAL A CA 1
ATOM 552 C C . VAL A 1 74 ? -3.036 -4.259 4.376 1.00 96.56 74 VAL A C 1
ATOM 554 O O . VAL A 1 74 ? -3.892 -5.075 4.721 1.00 96.56 74 VAL A O 1
ATOM 557 N N . LEU A 1 75 ? -2.838 -3.914 3.101 1.00 96.38 75 LEU A N 1
ATOM 558 C CA . LEU A 1 75 ? -3.669 -4.406 2.000 1.00 96.38 75 LEU A CA 1
ATOM 559 C C . LEU A 1 75 ? -3.650 -5.931 1.894 1.00 96.38 75 LEU A C 1
ATOM 561 O O . LEU A 1 75 ? -4.681 -6.549 1.649 1.00 96.38 75 LEU A O 1
ATOM 565 N N . ARG A 1 76 ? -2.477 -6.542 2.074 1.00 95.56 76 ARG A N 1
ATOM 566 C CA . ARG A 1 76 ? -2.310 -7.994 2.046 1.00 95.56 76 ARG A CA 1
ATOM 567 C C . ARG A 1 76 ? -3.041 -8.668 3.213 1.00 95.56 76 ARG A C 1
ATOM 569 O O . ARG A 1 76 ? -3.669 -9.692 2.999 1.00 95.56 76 ARG A O 1
ATOM 576 N N . SER A 1 77 ? -3.058 -8.067 4.405 1.00 94.25 77 SER A N 1
ATOM 577 C CA . SER A 1 77 ? -3.838 -8.574 5.549 1.00 94.25 77 SER A CA 1
ATOM 578 C C . SER A 1 77 ? -5.364 -8.430 5.407 1.00 94.25 77 SER A C 1
ATOM 580 O O . SER A 1 77 ? -6.095 -8.898 6.279 1.00 94.25 77 SER A O 1
ATOM 582 N N . GLY A 1 78 ? -5.850 -7.787 4.337 1.00 94.19 78 GLY A N 1
ATOM 583 C CA . GLY A 1 78 ? -7.271 -7.483 4.130 1.00 94.19 78 GLY A CA 1
ATOM 584 C C . GLY A 1 78 ? -7.789 -6.299 4.942 1.00 94.19 78 GLY A C 1
ATOM 585 O O . GLY A 1 78 ? -8.991 -6.169 5.159 1.00 94.19 78 GLY A O 1
ATOM 586 N N . ALA A 1 79 ? -6.888 -5.440 5.410 1.00 95.31 79 ALA A N 1
ATOM 587 C CA . ALA A 1 79 ? -7.233 -4.170 6.023 1.00 95.31 79 ALA A CA 1
ATOM 588 C C . ALA A 1 79 ? -7.061 -3.028 5.009 1.00 95.31 79 ALA A C 1
ATOM 590 O O . ALA A 1 79 ? -6.312 -3.137 4.036 1.00 95.31 79 ALA A O 1
ATOM 591 N N . ALA A 1 80 ? -7.740 -1.913 5.266 1.00 95.69 80 ALA A N 1
ATOM 592 C CA . ALA A 1 80 ? -7.605 -0.692 4.483 1.00 95.69 80 ALA A CA 1
ATOM 593 C C . ALA A 1 80 ? -6.568 0.230 5.124 1.00 95.69 80 ALA A C 1
ATOM 595 O O . ALA A 1 80 ? -6.526 0.328 6.349 1.00 95.69 80 ALA A O 1
ATOM 596 N N . TYR A 1 81 ? -5.766 0.947 4.338 1.00 95.19 81 TYR A N 1
ATOM 597 C CA . TYR A 1 81 ? -4.858 1.953 4.894 1.00 95.19 81 TYR A CA 1
ATOM 598 C C . TYR A 1 81 ? -5.462 3.363 4.863 1.00 95.19 81 TYR A C 1
ATOM 600 O O . TYR A 1 81 ? -6.214 3.719 3.956 1.00 95.19 81 TYR A O 1
ATOM 608 N N . LEU A 1 82 ? -5.075 4.186 5.831 1.00 92.62 82 LEU A N 1
ATOM 609 C CA . LEU A 1 82 ? -5.232 5.638 5.815 1.00 92.62 82 LEU A CA 1
ATOM 610 C C . LEU A 1 82 ? -3.849 6.255 6.021 1.00 92.62 82 LEU A C 1
ATOM 612 O O . LEU A 1 82 ? -3.192 5.961 7.017 1.00 92.62 82 LEU A O 1
ATOM 616 N N . LEU A 1 83 ? -3.388 7.091 5.091 1.00 90.50 83 LEU A N 1
ATOM 617 C CA . LEU A 1 83 ? -2.165 7.866 5.311 1.00 90.50 83 LEU A CA 1
ATOM 618 C C . LEU A 1 83 ? -2.477 9.052 6.216 1.00 90.50 83 LEU A C 1
ATOM 620 O O . LEU A 1 83 ? -3.394 9.813 5.922 1.00 90.50 83 LEU A O 1
ATOM 624 N N . MET A 1 84 ? -1.706 9.198 7.289 1.00 86.56 84 MET A N 1
ATOM 625 C CA . MET A 1 84 ? -1.930 10.219 8.308 1.00 86.56 84 MET A CA 1
ATOM 626 C C . MET A 1 84 ? -0.835 11.284 8.257 1.00 86.56 84 MET A C 1
ATOM 628 O O . MET A 1 84 ? 0.334 10.969 8.034 1.00 86.56 84 MET A O 1
ATOM 632 N N . ASP A 1 85 ? -1.206 12.531 8.539 1.00 77.50 85 ASP A N 1
ATOM 633 C CA . ASP A 1 85 ? -0.282 13.667 8.684 1.00 77.50 85 ASP A CA 1
ATOM 634 C C . ASP A 1 85 ? 0.005 14.040 10.155 1.00 77.50 85 ASP A C 1
ATOM 636 O O . ASP A 1 85 ? 0.726 14.995 10.434 1.00 77.50 85 ASP A O 1
ATOM 640 N N . GLY A 1 86 ? -0.532 13.260 11.101 1.00 71.44 86 GLY A N 1
ATOM 641 C CA . GLY A 1 86 ? -0.376 13.449 12.545 1.00 71.44 86 GLY A CA 1
ATOM 642 C C . GLY A 1 86 ? -1.573 14.104 13.240 1.00 71.44 86 GLY A C 1
ATOM 643 O O . GLY A 1 86 ? -1.574 14.162 14.469 1.00 71.44 86 GLY A O 1
ATOM 644 N N . THR A 1 87 ? -2.590 14.562 12.497 1.00 63.19 87 THR A N 1
ATOM 645 C CA . THR A 1 87 ? -3.784 15.212 13.078 1.00 63.19 87 THR A CA 1
ATOM 646 C C . THR A 1 87 ? -5.021 14.314 13.172 1.00 63.19 87 THR A C 1
ATOM 648 O O . THR A 1 87 ? -5.896 14.563 14.003 1.00 63.19 87 THR A O 1
ATOM 651 N N . ASP A 1 88 ? -5.076 13.232 12.391 1.00 61.56 88 ASP A N 1
ATOM 652 C CA . ASP A 1 88 ? -6.149 12.238 12.473 1.00 61.56 88 ASP A CA 1
ATOM 653 C C . ASP A 1 88 ? -6.026 11.405 13.761 1.00 61.56 88 ASP A C 1
ATOM 655 O O . ASP A 1 88 ? -4.993 10.799 14.033 1.00 61.56 88 ASP A O 1
ATOM 659 N N . THR A 1 89 ? -7.079 11.367 14.580 1.00 59.38 89 THR A N 1
ATOM 660 C CA . THR A 1 89 ? -7.072 10.674 15.890 1.00 59.38 89 THR A CA 1
ATOM 661 C C . THR A 1 89 ? -8.094 9.543 16.004 1.00 59.38 89 THR A C 1
ATOM 663 O O . THR A 1 89 ? -8.072 8.806 16.987 1.00 59.38 89 THR A O 1
ATOM 666 N N . ASP A 1 90 ? -8.946 9.342 14.995 1.00 73.88 90 ASP A N 1
ATOM 667 C CA . ASP A 1 90 ? -10.082 8.407 15.062 1.00 73.88 90 ASP A CA 1
ATOM 668 C C . ASP A 1 90 ? -9.775 7.005 14.494 1.00 73.88 90 ASP A C 1
ATOM 670 O O . ASP A 1 90 ? -10.661 6.278 14.045 1.00 73.88 90 ASP A O 1
ATOM 674 N N . VAL A 1 91 ? -8.500 6.594 14.482 1.00 82.75 91 VAL A N 1
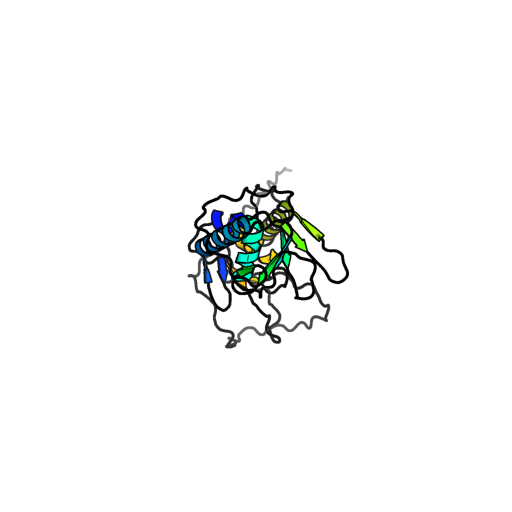ATOM 675 C CA . VAL A 1 91 ? -8.097 5.266 13.989 1.00 82.75 91 VAL A CA 1
ATOM 676 C C . VAL A 1 91 ? -7.563 4.396 15.120 1.00 82.75 91 VAL A C 1
ATOM 678 O O . VAL A 1 91 ? -6.617 4.750 15.819 1.00 82.75 91 VAL A O 1
ATOM 681 N N . ARG A 1 92 ? -8.144 3.200 15.267 1.00 85.88 92 ARG A N 1
ATOM 682 C CA . ARG A 1 92 ? -7.804 2.232 16.328 1.00 85.88 92 ARG A CA 1
ATOM 683 C C . ARG A 1 92 ? -6.374 1.684 16.238 1.00 85.88 92 ARG A C 1
ATOM 685 O O . ARG A 1 92 ? -5.778 1.318 17.254 1.00 85.88 92 ARG A O 1
ATOM 692 N N . HIS A 1 93 ? -5.867 1.550 15.018 1.00 89.44 93 HIS A N 1
ATOM 693 C CA . HIS A 1 93 ? -4.580 0.942 14.714 1.00 89.44 93 HIS A CA 1
ATOM 694 C C . HIS A 1 93 ? -3.736 1.914 13.903 1.00 89.44 93 HIS A C 1
ATOM 696 O O . HIS A 1 93 ? -4.151 2.306 12.818 1.00 89.44 93 HIS A O 1
ATOM 702 N N . VAL A 1 94 ? -2.557 2.268 14.405 1.00 90.81 94 VAL A N 1
ATOM 703 C CA . VAL A 1 94 ? -1.613 3.161 13.730 1.00 90.81 94 VAL A CA 1
ATOM 704 C C . VAL A 1 94 ? -0.258 2.479 13.613 1.00 90.81 94 VAL A C 1
ATOM 706 O O . VAL A 1 94 ? 0.302 2.011 14.605 1.00 90.81 94 VAL A O 1
ATOM 709 N N . VAL A 1 95 ? 0.272 2.428 12.396 1.00 91.06 95 VAL A N 1
ATOM 710 C CA . VAL A 1 95 ? 1.614 1.936 12.092 1.00 91.06 95 VAL A CA 1
ATOM 711 C C . VAL A 1 95 ? 2.588 3.106 12.094 1.00 91.06 95 VAL A C 1
ATOM 713 O O . VAL A 1 95 ? 2.374 4.094 11.390 1.00 91.06 95 VAL A O 1
ATOM 716 N N . THR A 1 96 ? 3.668 2.979 12.861 1.00 91.50 96 THR A N 1
ATOM 717 C CA . THR A 1 96 ? 4.716 4.001 12.994 1.00 91.50 96 THR A CA 1
ATOM 718 C C . THR A 1 96 ? 6.105 3.432 12.701 1.00 91.50 96 THR A C 1
ATOM 720 O O . THR A 1 96 ? 6.258 2.256 12.350 1.00 91.50 96 THR A O 1
ATOM 723 N N . THR A 1 97 ? 7.132 4.285 12.796 1.00 87.88 97 THR A N 1
ATOM 724 C CA . THR A 1 97 ? 8.538 3.964 12.508 1.00 87.88 97 THR A CA 1
ATOM 725 C C . THR A 1 97 ? 8.978 2.642 13.131 1.00 87.88 97 THR A C 1
ATOM 727 O O . THR A 1 97 ? 8.684 2.356 14.291 1.00 87.88 97 THR A O 1
ATOM 730 N N . GLY A 1 98 ? 9.700 1.836 12.348 1.00 86.31 98 GLY A N 1
ATOM 731 C CA . GLY A 1 98 ? 10.060 0.470 12.730 1.00 86.31 98 GLY A CA 1
ATOM 732 C C . GLY A 1 98 ? 8.935 -0.545 12.514 1.00 86.31 98 GLY A C 1
ATOM 733 O O . GLY A 1 98 ? 9.041 -1.663 13.007 1.00 86.31 98 GLY A O 1
ATOM 734 N N . LEU A 1 99 ? 7.873 -0.178 11.779 1.00 88.25 99 LEU A N 1
ATOM 735 C CA . LEU A 1 99 ? 6.700 -1.025 11.528 1.00 88.25 99 LEU A CA 1
ATOM 736 C C . LEU A 1 99 ? 6.009 -1.463 12.834 1.00 88.25 99 LEU A C 1
ATOM 738 O O . LEU A 1 99 ? 5.545 -2.598 12.972 1.00 88.25 99 LEU A O 1
ATOM 742 N N . ARG A 1 100 ? 5.955 -0.541 13.799 1.00 89.19 100 ARG A N 1
ATOM 743 C CA . ARG A 1 100 ? 5.344 -0.735 15.119 1.00 89.19 100 ARG A CA 1
ATOM 744 C C . ARG A 1 100 ? 3.849 -0.475 15.042 1.00 89.19 100 ARG A C 1
ATOM 746 O O . ARG A 1 100 ? 3.434 0.480 14.393 1.00 89.19 100 ARG A O 1
ATOM 753 N N . LEU A 1 101 ? 3.049 -1.284 15.729 1.00 90.62 101 LEU A N 1
ATOM 754 C CA . LEU A 1 101 ? 1.598 -1.120 15.807 1.00 90.62 101 LEU A CA 1
ATOM 755 C C . LEU A 1 101 ? 1.246 -0.439 17.129 1.00 90.62 101 LEU A C 1
ATOM 757 O O . LEU A 1 101 ? 1.588 -0.946 18.195 1.00 90.62 101 LEU A O 1
ATOM 761 N N . ASN A 1 102 ? 0.579 0.712 17.070 1.00 90.88 102 ASN A N 1
ATOM 762 C CA . ASN A 1 102 ? 0.238 1.531 18.239 1.00 90.88 102 ASN A CA 1
ATOM 763 C C . ASN A 1 102 ? 1.464 1.835 19.126 1.00 90.88 102 ASN A C 1
ATOM 765 O O . ASN A 1 102 ? 1.374 1.868 20.350 1.00 90.88 102 ASN A O 1
ATOM 769 N N . GLY A 1 103 ? 2.633 2.019 18.497 1.00 87.88 103 GLY A N 1
ATOM 770 C CA . GLY A 1 103 ? 3.903 2.286 19.180 1.00 87.88 103 GLY A CA 1
ATOM 771 C C . GLY A 1 103 ? 4.596 1.062 19.789 1.00 87.88 103 GLY A C 1
ATOM 772 O O . GLY A 1 103 ? 5.652 1.224 20.399 1.00 87.88 103 GLY A O 1
ATOM 773 N N . VAL A 1 104 ? 4.052 -0.145 19.608 1.00 88.88 104 VAL A N 1
ATOM 774 C CA . VAL A 1 104 ? 4.605 -1.398 20.143 1.00 88.88 104 VAL A CA 1
ATOM 775 C C . VAL A 1 104 ? 5.181 -2.255 19.016 1.00 88.88 104 VAL A C 1
ATOM 777 O O . VAL A 1 104 ? 4.611 -2.345 17.926 1.00 88.88 104 VAL A O 1
ATOM 780 N N . ASP A 1 105 ? 6.322 -2.896 19.274 1.00 89.56 105 ASP A N 1
ATOM 781 C CA . ASP A 1 105 ? 6.911 -3.856 18.341 1.00 89.56 105 ASP A CA 1
ATOM 782 C C . ASP A 1 105 ? 5.985 -5.059 18.171 1.00 89.56 105 ASP A C 1
ATOM 784 O O . ASP A 1 105 ? 5.566 -5.688 19.145 1.00 89.56 105 ASP A O 1
ATOM 788 N N . MET A 1 106 ? 5.662 -5.390 16.922 1.00 85.94 106 MET A N 1
ATOM 789 C CA . MET A 1 106 ? 4.873 -6.584 16.654 1.00 85.94 106 MET A CA 1
ATOM 790 C C . MET A 1 106 ? 5.757 -7.832 16.747 1.00 85.94 106 MET A C 1
ATOM 792 O O . MET A 1 106 ? 6.822 -7.863 16.117 1.00 85.94 106 MET A O 1
ATOM 796 N N . PRO A 1 107 ? 5.321 -8.873 17.478 1.00 82.69 107 PRO A N 1
ATOM 797 C CA . PRO A 1 107 ? 6.096 -10.093 17.631 1.00 82.69 107 PRO A CA 1
ATOM 798 C C . PRO A 1 107 ? 6.322 -10.759 16.274 1.00 82.69 107 PRO A C 1
ATOM 800 O O . PRO A 1 107 ? 5.443 -10.771 15.408 1.00 82.69 107 PRO A O 1
ATOM 803 N N . VAL A 1 108 ? 7.506 -11.346 16.091 1.00 82.00 108 VAL A N 1
ATOM 804 C CA . VAL A 1 108 ? 7.749 -12.230 14.948 1.00 82.00 108 VAL A CA 1
ATOM 805 C C . VAL A 1 108 ? 6.769 -13.395 15.040 1.00 82.00 108 VAL A C 1
ATOM 807 O O . VAL A 1 108 ? 6.538 -13.946 16.112 1.00 82.00 108 VAL A O 1
ATOM 810 N N . THR A 1 109 ? 6.146 -13.719 13.913 1.00 77.50 109 THR A N 1
ATOM 811 C CA . THR A 1 109 ? 5.129 -14.761 13.829 1.00 77.50 109 THR A CA 1
ATOM 812 C C . THR A 1 109 ? 5.635 -15.859 12.904 1.00 77.50 109 THR A C 1
ATOM 814 O O . THR A 1 109 ? 5.729 -15.636 11.700 1.00 77.50 109 THR A O 1
ATOM 817 N N . ASP A 1 110 ? 5.902 -17.041 13.463 1.00 69.12 110 ASP A N 1
ATOM 818 C CA . ASP A 1 110 ? 6.215 -18.263 12.697 1.00 69.12 110 ASP A CA 1
ATOM 819 C C . ASP A 1 110 ? 4.953 -18.925 12.120 1.00 69.12 110 ASP A C 1
ATOM 821 O O . ASP A 1 110 ? 5.021 -19.872 11.336 1.00 69.12 110 ASP A O 1
ATOM 825 N N . SER A 1 111 ? 3.769 -18.440 12.511 1.00 61.91 111 SER A N 1
ATOM 826 C CA . SER A 1 111 ? 2.497 -18.930 11.994 1.00 61.91 111 SER A CA 1
ATOM 827 C C . SER A 1 111 ? 2.388 -18.600 10.506 1.00 61.91 111 SER A C 1
ATOM 829 O O . SER A 1 111 ? 2.156 -17.455 10.116 1.00 61.91 111 SER A O 1
ATOM 831 N N . ALA A 1 112 ? 2.472 -19.640 9.683 1.00 60.84 112 ALA A N 1
ATOM 832 C CA . ALA A 1 112 ? 2.216 -19.593 8.252 1.00 60.84 112 ALA A CA 1
ATOM 833 C C . ALA A 1 112 ? 0.719 -19.461 7.914 1.00 60.84 112 ALA A C 1
ATOM 835 O O . ALA A 1 112 ? 0.334 -19.835 6.811 1.00 60.84 112 ALA A O 1
ATOM 836 N N . GLN A 1 113 ? -0.135 -18.998 8.844 1.00 62.66 113 GLN A N 1
ATOM 837 C CA . GLN A 1 113 ? -1.564 -18.858 8.572 1.00 62.66 113 GLN A CA 1
ATOM 838 C C . GLN A 1 113 ? -1.748 -17.929 7.368 1.00 62.66 113 GLN A C 1
ATOM 840 O O . GLN A 1 113 ? -1.436 -16.738 7.469 1.00 62.66 113 GLN A O 1
ATOM 845 N N . PRO A 1 114 ? -2.222 -18.457 6.228 1.00 65.62 114 PRO A N 1
ATOM 846 C CA . PRO A 1 114 ? -2.446 -17.628 5.067 1.00 65.62 114 PRO A CA 1
ATOM 847 C C . PRO A 1 114 ? -3.612 -16.697 5.391 1.00 65.62 114 PRO A C 1
ATOM 849 O O . PRO A 1 114 ? -4.678 -17.142 5.826 1.00 65.62 114 PRO A O 1
ATOM 852 N N . HIS A 1 115 ? -3.415 -15.396 5.198 1.00 74.12 115 HIS A N 1
ATOM 853 C CA . HIS A 1 115 ? -4.544 -14.478 5.174 1.00 74.12 115 HIS A CA 1
ATOM 854 C C . HIS A 1 115 ? -5.402 -14.827 3.946 1.00 74.12 115 HIS A C 1
ATOM 856 O O . HIS A 1 115 ? -4.893 -15.205 2.887 1.00 74.12 115 HIS A O 1
ATOM 862 N N . SER A 1 116 ? -6.724 -14.739 4.083 1.00 84.19 116 SER A N 1
ATOM 863 C CA . SER A 1 116 ? -7.601 -14.888 2.920 1.00 84.19 116 SER A CA 1
ATOM 864 C C . SER A 1 116 ? -7.335 -13.737 1.950 1.00 84.19 116 SER A C 1
ATOM 866 O O . SER A 1 116 ? -7.086 -12.611 2.382 1.00 84.19 116 SER A O 1
ATOM 868 N N . ARG A 1 117 ? -7.350 -14.011 0.641 1.00 90.12 117 ARG A N 1
ATOM 869 C CA . ARG A 1 117 ? -7.258 -12.947 -0.366 1.00 90.12 117 ARG A CA 1
ATOM 870 C C . ARG A 1 117 ? -8.472 -12.017 -0.191 1.00 90.12 117 ARG A C 1
ATOM 872 O O . ARG A 1 117 ? -9.588 -12.539 -0.207 1.00 90.12 117 ARG A O 1
ATOM 879 N N . PRO A 1 118 ? -8.279 -10.693 -0.057 1.00 92.12 118 PRO A N 1
ATOM 880 C CA . PRO A 1 118 ? -9.387 -9.744 0.044 1.00 92.12 118 PRO A CA 1
ATOM 881 C C . PRO A 1 118 ? -10.294 -9.809 -1.186 1.00 92.12 118 PRO A C 1
ATOM 883 O O . PRO A 1 118 ? -9.823 -10.090 -2.298 1.00 92.12 118 PRO A O 1
ATOM 886 N N . HIS A 1 119 ? -11.586 -9.543 -1.003 1.00 92.81 119 HIS A N 1
ATOM 887 C CA . HIS A 1 119 ? -12.495 -9.400 -2.140 1.00 92.81 119 HIS A CA 1
ATOM 888 C C . HIS A 1 119 ? -12.201 -8.090 -2.886 1.00 92.81 119 HIS A C 1
ATOM 890 O O . HIS A 1 119 ? -11.850 -7.075 -2.291 1.00 92.81 119 HIS A O 1
ATOM 896 N N . ASP A 1 120 ? -12.376 -8.079 -4.206 1.00 94.56 120 ASP A N 1
ATOM 897 C CA . ASP A 1 120 ? -11.961 -6.946 -5.042 1.00 94.56 120 ASP A CA 1
ATOM 898 C C . ASP A 1 120 ? -12.746 -5.654 -4.720 1.00 94.56 120 ASP A C 1
ATOM 900 O O . ASP A 1 120 ? -12.252 -4.544 -4.919 1.00 94.56 120 ASP A O 1
ATOM 904 N N . ASP A 1 121 ? -13.957 -5.799 -4.179 1.00 95.19 121 ASP A N 1
ATOM 905 C CA . ASP A 1 121 ? -14.824 -4.694 -3.746 1.00 95.19 121 ASP A CA 1
ATOM 906 C C . ASP A 1 121 ? -14.638 -4.286 -2.276 1.00 95.19 121 ASP A C 1
ATOM 908 O O . ASP A 1 121 ? -15.257 -3.317 -1.834 1.00 95.19 121 ASP A O 1
ATOM 912 N N . GLU A 1 122 ? -13.789 -4.986 -1.518 1.00 95.00 122 GLU A N 1
ATOM 913 C CA . GLU A 1 122 ? -13.446 -4.576 -0.156 1.00 95.00 122 GLU A CA 1
ATOM 914 C C . GLU A 1 122 ? -12.611 -3.294 -0.155 1.00 95.00 122 GLU A C 1
ATOM 916 O O . GLU A 1 122 ? -11.894 -2.967 -1.110 1.00 95.00 122 GLU A O 1
ATOM 921 N N . LEU A 1 123 ? -12.728 -2.550 0.943 1.00 96.25 123 LEU A N 1
ATOM 922 C CA . LEU A 1 123 ? -12.039 -1.286 1.143 1.00 96.25 123 LEU A CA 1
ATOM 923 C C . LEU A 1 123 ? -10.521 -1.507 1.209 1.00 96.25 123 LEU A C 1
ATOM 925 O O . LEU A 1 123 ? -10.044 -2.284 2.028 1.00 96.25 123 LEU A O 1
ATOM 929 N N . ALA A 1 124 ? -9.775 -0.775 0.384 1.00 95.69 124 ALA A N 1
ATOM 930 C CA . ALA A 1 124 ? -8.316 -0.826 0.325 1.00 95.69 124 ALA A CA 1
ATOM 931 C C . ALA A 1 124 ? -7.665 0.438 0.899 1.00 95.69 124 ALA A C 1
ATOM 933 O O . ALA A 1 124 ? -6.629 0.366 1.559 1.00 95.69 124 ALA A O 1
ATOM 934 N N . ALA A 1 125 ? -8.269 1.602 0.669 1.00 94.00 125 ALA A N 1
ATOM 935 C CA . ALA A 1 125 ? -7.755 2.866 1.172 1.00 94.00 125 ALA A CA 1
ATOM 936 C C . ALA A 1 125 ? -8.880 3.800 1.608 1.00 94.00 125 ALA A C 1
ATOM 938 O O . ALA A 1 125 ? -9.985 3.758 1.063 1.00 94.00 125 ALA A O 1
ATOM 939 N N . VAL A 1 126 ? -8.570 4.679 2.554 1.00 92.25 126 VAL A N 1
ATOM 940 C CA . VAL A 1 126 ? -9.335 5.898 2.810 1.00 92.25 126 VAL A CA 1
ATOM 941 C C . VAL A 1 126 ? -8.453 7.073 2.415 1.00 92.25 126 VAL A C 1
ATOM 943 O O . VAL A 1 126 ? -7.339 7.214 2.917 1.00 92.25 126 VAL A O 1
ATOM 946 N N . VAL A 1 127 ? -8.940 7.904 1.497 1.00 88.00 127 VAL A N 1
ATOM 947 C CA . VAL A 1 127 ? -8.243 9.114 1.055 1.00 88.00 127 VAL A CA 1
ATOM 948 C C . VAL A 1 127 ? -8.922 10.316 1.691 1.00 88.00 127 VAL A C 1
ATOM 950 O O . VAL A 1 127 ? -10.097 10.575 1.431 1.00 88.00 127 VAL A O 1
ATOM 953 N N . VAL A 1 128 ? -8.185 11.045 2.526 1.00 82.69 128 VAL A N 1
ATOM 954 C CA . VAL A 1 128 ? -8.653 12.284 3.154 1.00 82.69 128 VAL A CA 1
ATOM 955 C C . VAL A 1 128 ? -8.029 13.467 2.427 1.00 82.69 128 VAL A C 1
ATOM 957 O O . VAL A 1 128 ? -6.819 13.533 2.219 1.00 82.69 128 VAL A O 1
ATOM 960 N N . THR A 1 129 ? -8.873 14.409 2.024 1.00 75.81 129 THR A N 1
ATOM 961 C CA . THR A 1 129 ? -8.464 15.702 1.468 1.00 75.81 129 THR A CA 1
ATOM 962 C C . THR A 1 129 ? -9.012 16.794 2.371 1.00 75.81 129 THR A C 1
ATOM 964 O O . THR A 1 129 ? -10.152 16.687 2.822 1.00 75.81 129 THR A O 1
ATOM 967 N N . SER A 1 130 ? -8.220 17.829 2.644 1.00 74.19 130 SER A N 1
ATOM 968 C CA . SER A 1 130 ? -8.546 18.858 3.637 1.00 74.19 130 SER A CA 1
ATOM 969 C C . SER A 1 130 ? -9.972 19.408 3.496 1.00 74.19 130 SER A C 1
ATOM 971 O O . SER A 1 130 ? -10.402 19.836 2.426 1.00 74.19 130 SER A O 1
ATOM 973 N N . GLY A 1 131 ? -10.715 19.388 4.606 1.00 68.50 131 GLY A N 1
ATOM 974 C CA . GLY A 1 131 ? -12.082 19.911 4.683 1.00 68.50 131 GLY A CA 1
ATOM 975 C C . GLY A 1 131 ? -13.166 19.025 4.060 1.00 68.50 131 GLY A C 1
ATOM 976 O O . GLY A 1 131 ? -14.331 19.420 4.087 1.00 68.50 131 GLY A O 1
ATOM 977 N N . LEU A 1 132 ? -12.821 17.847 3.528 1.00 74.94 132 LEU A N 1
ATOM 978 C CA . LEU A 1 132 ? -13.780 16.883 2.990 1.00 74.94 132 LEU A CA 1
ATOM 979 C C . LEU A 1 132 ? -13.797 15.591 3.819 1.00 74.94 132 LEU A C 1
ATOM 981 O O . LEU A 1 132 ? -12.764 15.193 4.361 1.00 74.94 132 LEU A O 1
ATOM 985 N N . PRO A 1 133 ? -14.953 14.907 3.906 1.00 77.19 133 PRO A N 1
ATOM 986 C CA . PRO A 1 133 ? -15.008 13.568 4.476 1.00 77.19 133 PRO A CA 1
ATOM 987 C C . PRO A 1 133 ? -14.114 12.609 3.678 1.00 77.19 133 PRO A C 1
ATOM 989 O O . PRO A 1 133 ? -14.004 12.721 2.455 1.00 77.19 133 PRO A O 1
ATOM 992 N N . GLY A 1 134 ? -13.491 11.655 4.373 1.00 84.12 134 GLY A N 1
ATOM 993 C CA . GLY A 1 134 ? -12.647 10.641 3.744 1.00 84.12 134 GLY A CA 1
ATOM 994 C C . GLY A 1 134 ? -13.406 9.823 2.696 1.00 84.12 134 GLY A C 1
ATOM 995 O O . GLY A 1 134 ? -14.555 9.428 2.902 1.00 84.12 134 GLY A O 1
ATOM 996 N N . VAL A 1 135 ? -12.753 9.551 1.567 1.00 90.75 135 VAL A N 1
ATOM 997 C CA . VAL A 1 135 ? -13.308 8.760 0.464 1.00 90.75 135 VAL A CA 1
ATOM 998 C C . VAL A 1 135 ? -12.765 7.341 0.536 1.00 90.75 135 VAL A C 1
ATOM 1000 O O . VAL A 1 135 ? -11.554 7.128 0.491 1.00 90.75 135 VAL A O 1
ATOM 1003 N N . GLY A 1 136 ? -13.666 6.364 0.623 1.00 93.69 136 GLY A N 1
ATOM 1004 C CA . GLY A 1 136 ? -13.306 4.953 0.569 1.00 93.69 136 GLY A CA 1
ATOM 1005 C C . GLY A 1 136 ? -12.999 4.492 -0.856 1.00 93.69 136 GLY A C 1
ATOM 1006 O O . GLY A 1 136 ? -13.793 4.707 -1.773 1.00 93.69 136 GLY A O 1
ATOM 1007 N N . VAL A 1 137 ? -11.862 3.826 -1.036 1.00 94.44 137 VAL A N 1
ATOM 1008 C CA . VAL A 1 137 ? -11.391 3.307 -2.323 1.00 94.44 137 VAL A CA 1
ATOM 1009 C C . VAL A 1 137 ? -11.276 1.783 -2.242 1.00 94.44 137 VAL A C 1
ATOM 1011 O O . VAL A 1 137 ? -10.519 1.284 -1.405 1.00 94.44 137 VAL A O 1
ATOM 1014 N N . PRO A 1 138 ? -11.996 1.016 -3.084 1.00 96.12 138 PRO A N 1
ATOM 1015 C CA . PRO A 1 138 ? -11.913 -0.439 -3.068 1.00 96.12 138 PRO A CA 1
ATOM 1016 C C . PRO A 1 138 ? -10.655 -0.960 -3.769 1.00 96.12 138 PRO A C 1
ATOM 1018 O O . PRO A 1 138 ? -10.072 -0.287 -4.629 1.00 96.12 138 PRO A O 1
ATOM 1021 N N . HIS A 1 139 ? -10.287 -2.204 -3.469 1.00 95.62 139 HIS A N 1
ATOM 1022 C CA . HIS A 1 139 ? -9.151 -2.905 -4.075 1.00 95.62 139 HIS A CA 1
ATOM 1023 C C . HIS A 1 139 ? -9.153 -2.848 -5.614 1.00 95.62 139 HIS A C 1
ATOM 1025 O O . HIS A 1 139 ? -8.130 -2.515 -6.226 1.00 95.62 139 HIS A O 1
ATOM 1031 N N . ARG A 1 140 ? -10.313 -3.080 -6.244 1.00 95.19 140 ARG A N 1
ATOM 1032 C CA . ARG A 1 140 ? -10.493 -3.004 -7.702 1.00 95.19 140 ARG A CA 1
ATOM 1033 C C . ARG A 1 140 ? -10.147 -1.632 -8.272 1.00 95.19 140 ARG A C 1
ATOM 1035 O O . ARG A 1 140 ? -9.614 -1.545 -9.374 1.00 95.19 140 ARG A O 1
ATOM 1042 N N . ALA A 1 141 ? -10.435 -0.550 -7.546 1.00 93.81 141 ALA A N 1
ATOM 1043 C CA . ALA A 1 141 ? -10.228 0.805 -8.045 1.00 93.81 141 ALA A CA 1
ATOM 1044 C C . ALA A 1 141 ? -8.734 1.144 -8.090 1.00 93.81 141 ALA A C 1
ATOM 1046 O O . ALA A 1 141 ? -8.263 1.651 -9.109 1.00 93.81 141 ALA A O 1
ATOM 1047 N N . LEU A 1 142 ? -7.980 0.779 -7.047 1.00 92.56 142 LEU A N 1
ATOM 1048 C CA . LEU A 1 142 ? -6.522 0.937 -7.030 1.00 92.56 142 LEU A CA 1
ATOM 1049 C C . LEU A 1 142 ? -5.849 0.096 -8.124 1.00 92.56 142 LEU A C 1
ATOM 1051 O O . LEU A 1 142 ? -5.000 0.603 -8.859 1.00 92.56 142 LEU A O 1
ATOM 1055 N N . ALA A 1 143 ? -6.258 -1.167 -8.274 1.00 93.56 143 ALA A N 1
ATOM 1056 C CA . ALA A 1 143 ? -5.718 -2.063 -9.297 1.00 93.56 143 ALA A CA 1
ATOM 1057 C C . ALA A 1 143 ? -5.985 -1.549 -10.724 1.00 93.56 143 ALA A C 1
ATOM 1059 O O . ALA A 1 143 ? -5.080 -1.532 -11.567 1.00 93.56 143 ALA A O 1
ATOM 1060 N N . ASN A 1 144 ? -7.204 -1.062 -10.978 1.00 93.12 144 ASN A N 1
ATOM 1061 C CA . ASN A 1 144 ? -7.579 -0.457 -12.255 1.00 93.12 144 ASN A CA 1
ATOM 1062 C C . ASN A 1 144 ? -6.788 0.821 -12.532 1.00 93.12 144 ASN A C 1
ATOM 1064 O O . ASN A 1 144 ? -6.281 0.998 -13.640 1.00 93.12 144 ASN A O 1
ATOM 1068 N N . HIS A 1 145 ? -6.648 1.696 -11.533 1.00 90.62 145 HIS A N 1
ATOM 1069 C CA . HIS A 1 145 ? -5.886 2.933 -11.672 1.00 90.62 145 HIS A CA 1
ATOM 1070 C C . HIS A 1 145 ? -4.425 2.650 -12.039 1.00 90.62 145 HIS A C 1
ATOM 1072 O O . HIS A 1 145 ? -3.912 3.184 -13.023 1.00 90.62 145 HIS A O 1
ATOM 1078 N N . ALA A 1 146 ? -3.766 1.766 -11.295 1.00 90.44 146 ALA A N 1
ATOM 1079 C CA . ALA A 1 146 ? -2.375 1.416 -11.541 1.00 90.44 146 ALA A CA 1
ATOM 1080 C C . ALA A 1 146 ? -2.172 0.706 -12.891 1.00 90.44 146 ALA A C 1
ATOM 1082 O O . ALA A 1 146 ? -1.216 1.019 -13.601 1.00 90.44 146 ALA A O 1
ATOM 1083 N N . SER A 1 147 ? -3.098 -0.159 -13.310 1.00 90.25 147 SER A N 1
ATOM 1084 C CA . SER A 1 147 ? -3.059 -0.770 -14.647 1.00 90.25 147 SER A CA 1
ATOM 1085 C C . SER A 1 147 ? -3.202 0.274 -15.758 1.00 90.25 147 SER A C 1
ATOM 1087 O O . SER A 1 147 ? -2.410 0.283 -16.703 1.00 90.25 147 SER A O 1
ATOM 1089 N N . ALA A 1 148 ? -4.149 1.205 -15.613 1.00 87.69 148 ALA A N 1
ATOM 1090 C CA . ALA A 1 148 ? -4.355 2.287 -16.570 1.00 87.69 148 ALA A CA 1
ATOM 1091 C C . ALA A 1 148 ? -3.150 3.238 -16.639 1.00 87.69 148 ALA A C 1
ATOM 1093 O O . ALA A 1 148 ? -2.776 3.673 -17.727 1.00 87.69 148 ALA A O 1
ATOM 1094 N N . MET A 1 149 ? -2.521 3.561 -15.504 1.00 85.88 149 MET A N 1
ATOM 1095 C CA . MET A 1 149 ? -1.322 4.406 -15.473 1.00 85.88 149 MET A CA 1
ATOM 1096 C C . MET A 1 149 ? -0.106 3.692 -16.076 1.00 85.88 149 MET A C 1
ATOM 1098 O O . MET A 1 149 ? 0.620 4.310 -16.854 1.00 85.88 149 MET A O 1
ATOM 1102 N N . ARG A 1 150 ? 0.078 2.392 -15.804 1.00 85.75 150 ARG A N 1
ATOM 1103 C CA . ARG A 1 150 ? 1.115 1.569 -16.450 1.00 85.75 150 ARG A CA 1
ATOM 1104 C C . ARG A 1 150 ? 1.007 1.625 -17.973 1.00 85.75 150 ARG A C 1
ATOM 1106 O O . ARG A 1 150 ? 2.009 1.860 -18.638 1.00 85.75 150 ARG A O 1
ATOM 1113 N N . GLU A 1 151 ? -0.197 1.440 -18.514 1.00 84.19 151 GLU A N 1
ATOM 1114 C CA . GLU A 1 151 ? -0.444 1.487 -19.962 1.00 84.19 151 GLU A CA 1
ATOM 1115 C C . GLU A 1 151 ? -0.284 2.900 -20.528 1.00 84.19 151 GLU A C 1
ATOM 1117 O O . GLU A 1 151 ? 0.385 3.095 -21.541 1.00 84.19 151 GLU A O 1
ATOM 1122 N N . ARG A 1 152 ? -0.860 3.905 -19.860 1.00 83.31 152 ARG A N 1
ATOM 1123 C CA . ARG A 1 152 ? -0.819 5.303 -20.311 1.00 83.31 152 ARG A CA 1
ATOM 1124 C C . ARG A 1 152 ? 0.604 5.840 -20.439 1.00 83.31 152 ARG A C 1
ATOM 1126 O O . ARG A 1 152 ? 0.858 6.651 -21.328 1.00 83.31 152 ARG A O 1
ATOM 1133 N N . PHE A 1 153 ? 1.492 5.438 -19.535 1.00 80.69 153 PHE A N 1
ATOM 1134 C CA . PHE A 1 153 ? 2.878 5.899 -19.513 1.00 80.69 153 PHE A CA 1
ATOM 1135 C C . PHE A 1 153 ? 3.867 4.922 -20.155 1.00 80.69 153 PHE A C 1
ATOM 1137 O O . PHE A 1 153 ? 5.054 5.237 -20.180 1.00 80.69 153 PHE A O 1
ATOM 1144 N N . ASP A 1 154 ? 3.390 3.794 -20.702 1.00 82.94 154 ASP A N 1
ATOM 1145 C CA . ASP A 1 154 ? 4.231 2.757 -21.318 1.00 82.94 154 ASP A CA 1
ATOM 1146 C C . ASP A 1 154 ? 5.367 2.320 -20.375 1.00 82.94 154 ASP A C 1
ATOM 1148 O O . ASP A 1 154 ? 6.538 2.285 -20.756 1.00 82.94 154 ASP A O 1
ATOM 1152 N N . LEU A 1 155 ? 5.013 2.072 -19.104 1.00 84.81 155 LEU A N 1
ATOM 1153 C CA . LEU A 1 155 ? 5.989 1.704 -18.080 1.00 84.81 155 LEU A CA 1
ATOM 1154 C C . LEU A 1 155 ? 6.542 0.305 -18.346 1.00 84.81 155 LEU A C 1
ATOM 1156 O O . LEU A 1 155 ? 5.778 -0.653 -18.505 1.00 84.81 155 LEU A O 1
ATOM 1160 N N . CYS A 1 156 ? 7.863 0.172 -18.289 1.00 86.31 156 CYS A N 1
ATOM 1161 C CA . CYS A 1 156 ? 8.580 -1.082 -18.481 1.00 86.31 156 CYS A CA 1
ATOM 1162 C C . CYS A 1 156 ? 9.517 -1.400 -17.299 1.00 86.31 156 CYS A C 1
ATOM 1164 O O . CYS A 1 156 ? 9.820 -0.514 -16.497 1.00 86.31 156 CYS A O 1
ATOM 1166 N N . PRO A 1 157 ? 9.993 -2.652 -17.161 1.00 88.69 157 PRO A N 1
ATOM 1167 C CA . PRO A 1 157 ? 10.854 -3.056 -16.047 1.00 88.69 157 PRO A CA 1
ATOM 1168 C C . PRO A 1 157 ? 12.155 -2.255 -15.892 1.00 88.69 157 PRO A C 1
ATOM 1170 O O . PRO A 1 157 ? 12.760 -2.234 -14.823 1.00 88.69 157 PRO A O 1
ATOM 1173 N N . GLU A 1 158 ? 12.612 -1.604 -16.958 1.00 85.06 158 GLU A N 1
ATOM 1174 C CA . GLU A 1 158 ? 13.827 -0.790 -16.969 1.00 85.06 158 GLU A CA 1
ATOM 1175 C C . GLU A 1 158 ? 13.616 0.631 -16.417 1.00 85.06 158 GLU A C 1
ATOM 1177 O O . GLU A 1 158 ? 14.596 1.348 -16.179 1.00 85.06 158 GLU A O 1
ATOM 1182 N N . ASP A 1 159 ? 12.366 1.058 -16.218 1.00 83.62 159 ASP A N 1
ATOM 1183 C CA . ASP A 1 159 ? 12.058 2.406 -15.756 1.00 83.62 159 ASP A CA 1
ATOM 1184 C C . ASP A 1 159 ? 12.416 2.621 -14.281 1.00 83.62 159 ASP A C 1
ATOM 1186 O O . ASP A 1 159 ? 12.347 1.728 -13.430 1.00 83.62 159 ASP A O 1
ATOM 1190 N N . ARG A 1 160 ? 12.766 3.873 -13.965 1.00 86.19 160 ARG A N 1
ATOM 1191 C CA . ARG A 1 160 ? 12.923 4.355 -12.590 1.00 86.19 160 ARG A CA 1
ATOM 1192 C C . ARG A 1 160 ? 12.030 5.571 -12.381 1.00 86.19 160 ARG A C 1
ATOM 1194 O O . ARG A 1 160 ? 12.273 6.633 -12.961 1.00 86.19 160 ARG A O 1
ATOM 1201 N N . VAL A 1 161 ? 10.996 5.405 -11.567 1.00 85.62 161 VAL A N 1
ATOM 1202 C CA . VAL A 1 161 ? 9.930 6.392 -11.358 1.00 85.62 161 VAL A CA 1
ATOM 1203 C C . VAL A 1 161 ? 10.175 7.097 -10.034 1.00 85.62 161 VAL A C 1
ATOM 1205 O O . VAL A 1 161 ? 10.281 6.447 -8.999 1.00 85.62 161 VAL A O 1
ATOM 1208 N N . LEU A 1 162 ? 10.308 8.422 -10.061 1.00 84.50 162 LEU A N 1
ATOM 1209 C CA . LEU A 1 162 ? 10.497 9.198 -8.838 1.00 84.50 162 LEU A CA 1
ATOM 1210 C C . LEU A 1 162 ? 9.139 9.424 -8.171 1.00 84.50 162 LEU A C 1
ATOM 1212 O O . LEU A 1 162 ? 8.238 10.021 -8.761 1.00 84.50 162 LEU A O 1
ATOM 1216 N N . GLN A 1 163 ? 9.034 8.999 -6.920 1.00 78.12 163 GLN A N 1
ATOM 1217 C CA . GLN A 1 163 ? 7.922 9.305 -6.040 1.00 78.12 163 GLN A CA 1
ATOM 1218 C C . GLN A 1 163 ? 8.250 10.592 -5.280 1.00 78.12 163 GLN A C 1
ATOM 1220 O O . GLN A 1 163 ? 9.071 10.597 -4.364 1.00 78.12 163 GLN A O 1
ATOM 1225 N N . CYS A 1 164 ? 7.620 11.691 -5.682 1.00 68.44 164 CYS A N 1
ATOM 1226 C CA . CYS A 1 164 ? 7.767 12.998 -5.036 1.00 68.44 164 CYS A CA 1
ATOM 1227 C C . CYS A 1 164 ? 6.423 13.622 -4.630 1.00 68.44 164 CYS A C 1
ATOM 1229 O O . CYS A 1 164 ? 6.356 14.809 -4.324 1.00 68.44 164 CYS A O 1
ATOM 1231 N N . THR A 1 165 ? 5.346 12.837 -4.683 1.00 64.81 165 THR A N 1
ATOM 1232 C CA . THR A 1 165 ? 4.001 13.233 -4.264 1.00 64.81 165 THR A CA 1
ATOM 1233 C C . THR A 1 165 ? 3.670 12.608 -2.918 1.00 64.81 165 THR A C 1
ATOM 1235 O O . THR A 1 165 ? 4.073 11.478 -2.647 1.00 64.81 165 THR A O 1
ATOM 1238 N N . THR A 1 166 ? 2.837 13.289 -2.134 1.00 65.06 166 THR A N 1
ATOM 1239 C CA . THR A 1 166 ? 2.263 12.749 -0.891 1.00 65.06 166 THR A CA 1
ATOM 1240 C C . THR A 1 166 ? 1.383 11.516 -1.133 1.00 65.06 166 THR A C 1
ATOM 1242 O O . THR A 1 166 ? 1.231 10.667 -0.262 1.00 65.06 166 THR A O 1
ATOM 1245 N N . ALA A 1 167 ? 0.848 11.354 -2.347 1.00 71.75 167 ALA A N 1
ATOM 1246 C CA . ALA A 1 167 ? 0.088 10.172 -2.734 1.00 71.75 167 ALA A CA 1
ATOM 1247 C C . ALA A 1 167 ? 1.010 8.958 -2.937 1.00 71.75 167 ALA A C 1
ATOM 1249 O O . ALA A 1 167 ? 1.707 8.862 -3.950 1.00 71.75 167 ALA A O 1
ATOM 1250 N N . ILE A 1 168 ? 0.991 7.998 -2.003 1.00 79.38 168 ILE A N 1
ATOM 1251 C CA . ILE A 1 168 ? 1.727 6.728 -2.142 1.00 79.38 168 ILE A CA 1
ATOM 1252 C C . ILE A 1 168 ? 1.252 5.906 -3.348 1.00 79.38 168 ILE A C 1
ATOM 1254 O O . ILE A 1 168 ? 2.028 5.146 -3.915 1.00 79.38 168 ILE A O 1
ATOM 1258 N N . GLU A 1 169 ? 0.015 6.112 -3.805 1.00 82.12 169 GLU A N 1
ATOM 1259 C CA . GLU A 1 169 ? -0.615 5.367 -4.903 1.00 82.12 169 GLU A CA 1
ATOM 1260 C C . GLU A 1 169 ? 0.189 5.394 -6.211 1.00 82.12 169 GLU A C 1
ATOM 1262 O O . GLU A 1 169 ? 0.112 4.458 -7.007 1.00 82.12 169 GLU A O 1
ATOM 1267 N N . ALA A 1 170 ? 1.034 6.410 -6.417 1.00 80.50 170 ALA A N 1
ATOM 1268 C CA . ALA A 1 170 ? 1.906 6.486 -7.587 1.00 80.50 170 ALA A CA 1
ATOM 1269 C C . ALA A 1 170 ? 2.997 5.386 -7.640 1.00 80.50 170 ALA A C 1
ATOM 1271 O O . ALA A 1 170 ? 3.537 5.128 -8.721 1.00 80.50 170 ALA A O 1
ATOM 1272 N N . ILE A 1 171 ? 3.268 4.6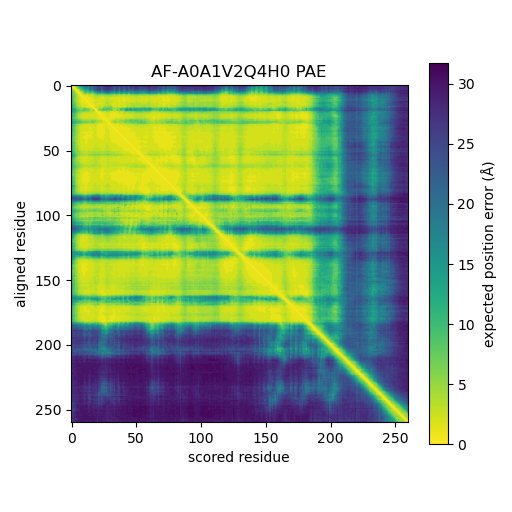52 -6.544 1.00 90.69 171 ILE A N 1
ATOM 1273 C CA . ILE A 1 171 ? 4.166 3.482 -6.605 1.00 90.69 171 ILE A CA 1
ATOM 1274 C C . ILE A 1 171 ? 3.506 2.304 -7.321 1.00 90.69 171 ILE A C 1
ATOM 1276 O O . ILE A 1 171 ? 4.196 1.491 -7.928 1.00 90.69 171 ILE A O 1
ATOM 1280 N N . PHE A 1 172 ? 2.178 2.192 -7.268 1.00 92.94 172 PHE A N 1
ATOM 1281 C CA . PHE A 1 172 ? 1.447 1.030 -7.762 1.00 92.94 172 PHE A CA 1
ATOM 1282 C C . PHE A 1 172 ? 1.635 0.764 -9.264 1.00 92.94 172 PHE A C 1
ATOM 1284 O O . PHE A 1 172 ? 1.977 -0.369 -9.596 1.00 92.94 172 PHE A O 1
ATOM 1291 N N . PRO A 1 173 ? 1.508 1.738 -10.189 1.00 90.88 173 PRO A N 1
ATOM 1292 C CA . PRO A 1 173 ? 1.790 1.483 -11.605 1.00 90.88 173 PRO A CA 1
ATOM 1293 C C . PRO A 1 173 ? 3.248 1.086 -11.871 1.00 90.88 173 PRO A C 1
ATOM 1295 O O . PRO A 1 173 ? 3.507 0.264 -12.748 1.00 90.88 173 PRO A O 1
ATOM 1298 N N . THR A 1 174 ? 4.187 1.621 -11.086 1.00 91.81 174 THR A N 1
ATOM 1299 C CA . THR A 1 174 ? 5.617 1.282 -11.147 1.00 91.81 174 THR A CA 1
ATOM 1300 C C . THR A 1 174 ? 5.850 -0.171 -10.732 1.00 91.81 174 THR A C 1
ATOM 1302 O O . THR A 1 174 ? 6.496 -0.942 -11.439 1.00 91.81 174 THR A O 1
ATOM 1305 N N . LEU A 1 175 ? 5.246 -0.580 -9.615 1.00 93.56 175 LEU A N 1
ATOM 1306 C CA . LEU A 1 175 ? 5.291 -1.962 -9.148 1.00 93.56 175 LEU A CA 1
ATOM 1307 C C . LEU A 1 175 ? 4.501 -2.912 -10.055 1.00 93.56 175 LEU A C 1
ATOM 1309 O O . LEU A 1 175 ? 4.812 -4.091 -10.100 1.00 93.56 175 LEU A O 1
ATOM 1313 N N . ALA A 1 176 ? 3.504 -2.441 -10.801 1.00 91.62 176 ALA A N 1
ATOM 1314 C CA . ALA A 1 176 ? 2.767 -3.258 -11.764 1.00 91.62 176 ALA A CA 1
ATOM 1315 C C . ALA A 1 176 ? 3.554 -3.534 -13.058 1.00 91.62 176 ALA A C 1
ATOM 1317 O O . ALA A 1 176 ? 3.215 -4.471 -13.790 1.00 91.62 176 ALA A O 1
ATOM 1318 N N . SER A 1 177 ? 4.549 -2.704 -13.391 1.00 90.56 177 SER A N 1
ATOM 1319 C CA . SER A 1 177 ? 5.353 -2.829 -14.617 1.00 90.56 177 SER A CA 1
ATOM 1320 C C . SER A 1 177 ? 6.679 -3.559 -14.423 1.00 90.56 177 SER A C 1
ATOM 1322 O O . SER A 1 177 ? 7.319 -3.927 -15.404 1.00 90.56 177 SER A O 1
ATOM 1324 N N . GLY A 1 178 ? 7.106 -3.753 -13.178 1.00 92.31 178 GLY A N 1
ATOM 1325 C CA . GLY A 1 178 ? 8.449 -4.239 -12.866 1.00 92.31 178 GLY A CA 1
ATOM 1326 C C . GLY A 1 178 ? 9.521 -3.174 -12.801 1.00 92.31 178 GLY A C 1
ATOM 1327 O O . GLY A 1 178 ? 10.688 -3.503 -12.610 1.00 92.31 178 GLY A O 1
ATOM 1328 N N . ALA A 1 179 ? 9.119 -1.913 -12.926 1.00 91.75 179 ALA A N 1
ATOM 1329 C CA . ALA A 1 179 ? 9.987 -0.765 -12.765 1.00 91.75 179 ALA A CA 1
ATOM 1330 C C . ALA A 1 179 ? 10.406 -0.577 -11.299 1.00 91.75 179 ALA A C 1
ATOM 1332 O O . ALA A 1 179 ? 9.864 -1.190 -10.375 1.00 91.75 179 ALA A O 1
ATOM 1333 N N . CYS A 1 180 ? 11.354 0.325 -11.077 1.00 92.19 180 CYS A N 1
ATOM 1334 C CA . CYS A 1 180 ? 11.820 0.699 -9.748 1.00 92.19 180 CYS A CA 1
ATOM 1335 C C . CYS A 1 180 ? 11.215 2.044 -9.321 1.00 92.19 180 CYS A C 1
ATOM 1337 O O . CYS A 1 180 ? 11.402 3.055 -10.001 1.00 92.19 180 CYS A O 1
ATOM 1339 N N . ALA A 1 181 ? 10.537 2.086 -8.171 1.00 91.25 181 ALA A N 1
ATOM 1340 C CA . ALA A 1 181 ? 10.121 3.341 -7.552 1.00 91.25 181 ALA A CA 1
ATOM 1341 C C . ALA A 1 181 ? 11.267 3.914 -6.708 1.00 91.25 181 ALA A C 1
ATOM 1343 O O . ALA A 1 181 ? 11.880 3.211 -5.904 1.00 91.25 181 ALA A O 1
ATOM 1344 N N . VAL A 1 182 ? 11.560 5.195 -6.890 1.00 88.81 182 VAL A N 1
ATOM 1345 C CA . VAL A 1 182 ? 12.569 5.939 -6.137 1.00 88.81 182 VAL A CA 1
ATOM 1346 C C . VAL A 1 182 ? 11.832 6.867 -5.184 1.00 88.81 182 VAL A C 1
ATOM 1348 O O . VAL A 1 182 ? 11.205 7.822 -5.630 1.00 88.81 182 VAL A O 1
ATOM 1351 N N . LEU A 1 183 ? 11.870 6.570 -3.892 1.00 85.94 183 LEU A N 1
ATOM 1352 C CA . LEU A 1 183 ? 11.181 7.326 -2.857 1.00 85.94 183 LEU A CA 1
ATOM 1353 C C . LEU A 1 183 ? 12.060 8.474 -2.374 1.00 85.94 183 LEU A C 1
ATOM 1355 O O . LEU A 1 183 ? 13.235 8.286 -2.057 1.00 85.94 183 LEU A O 1
ATOM 1359 N N . CYS A 1 184 ? 11.478 9.668 -2.340 1.00 74.06 184 CYS A N 1
ATOM 1360 C CA . CYS A 1 184 ? 12.130 10.868 -1.852 1.00 74.06 184 CYS A CA 1
ATOM 1361 C C . CYS A 1 184 ? 11.371 11.350 -0.604 1.00 74.06 184 CYS A C 1
ATOM 1363 O O . CYS A 1 184 ? 10.222 11.770 -0.748 1.00 74.06 184 CYS A O 1
ATOM 1365 N N . PRO A 1 185 ? 11.963 11.257 0.604 1.00 63.31 185 PRO A N 1
ATOM 1366 C CA . PRO A 1 185 ? 11.282 11.622 1.847 1.00 63.31 185 PRO A CA 1
ATOM 1367 C C . PRO A 1 185 ? 10.890 13.104 1.900 1.00 63.31 185 PRO A C 1
ATOM 1369 O O . PRO A 1 185 ? 9.825 13.421 2.416 1.00 63.31 185 PRO A O 1
ATOM 1372 N N . GLU A 1 186 ? 11.694 13.985 1.298 1.00 60.41 186 GLU A N 1
ATOM 1373 C CA . GLU A 1 186 ? 11.397 15.407 1.118 1.00 60.41 186 GLU A CA 1
ATOM 1374 C C . GLU A 1 186 ? 11.916 15.873 -0.244 1.00 60.41 186 GLU A C 1
ATOM 1376 O O . GLU A 1 186 ? 13.064 15.604 -0.610 1.00 60.41 186 GLU A O 1
ATOM 1381 N N . LEU A 1 187 ? 11.090 16.608 -0.996 1.00 53.12 187 LEU A N 1
ATOM 1382 C CA . LEU A 1 187 ? 11.605 17.382 -2.121 1.00 53.12 187 LEU A CA 1
ATOM 1383 C C . LEU A 1 187 ? 12.506 18.489 -1.554 1.00 53.12 187 LEU A C 1
ATOM 1385 O O . LEU A 1 187 ? 12.029 19.277 -0.736 1.00 53.12 187 LEU A O 1
ATOM 1389 N N . PRO A 1 188 ? 13.780 18.596 -1.971 1.00 50.34 188 PRO A N 1
ATOM 1390 C CA . PRO A 1 188 ? 14.620 19.696 -1.523 1.00 50.34 188 PRO A CA 1
ATOM 1391 C C . PRO A 1 188 ? 13.980 21.032 -1.922 1.00 50.34 188 PRO A C 1
ATOM 1393 O O . PRO A 1 188 ? 13.471 21.164 -3.036 1.00 50.34 188 PRO A O 1
ATOM 1396 N N . ALA A 1 189 ? 14.030 22.026 -1.029 1.00 49.12 189 ALA A N 1
ATOM 1397 C CA . ALA A 1 189 ? 13.425 23.349 -1.233 1.00 49.12 189 ALA A CA 1
ATOM 1398 C C . ALA A 1 189 ? 13.896 24.049 -2.529 1.00 49.12 189 ALA A C 1
ATOM 1400 O O . ALA A 1 189 ? 13.172 24.860 -3.098 1.00 49.12 189 ALA A O 1
ATOM 1401 N N . GLU A 1 190 ? 15.085 23.689 -3.022 1.00 45.91 190 GLU A N 1
ATOM 1402 C CA . GLU A 1 190 ? 15.690 24.175 -4.269 1.00 45.91 190 GLU A CA 1
ATOM 1403 C C . GLU A 1 190 ? 15.757 23.094 -5.363 1.00 45.91 190 GLU A C 1
ATOM 1405 O O . GLU A 1 190 ? 16.658 23.098 -6.209 1.00 45.91 190 GLU A O 1
ATOM 1410 N N . ALA A 1 191 ? 14.837 22.124 -5.364 1.00 45.66 191 ALA A N 1
ATOM 1411 C CA . ALA A 1 191 ? 14.762 21.156 -6.451 1.00 45.66 191 ALA A CA 1
ATOM 1412 C C . ALA A 1 191 ? 14.609 21.913 -7.787 1.00 45.66 191 ALA A C 1
ATOM 1414 O O . ALA A 1 191 ? 13.668 22.700 -7.934 1.00 45.66 191 ALA A O 1
ATOM 1415 N N . PRO A 1 192 ? 15.501 21.703 -8.780 1.00 41.91 192 PRO A N 1
ATOM 1416 C CA . PRO A 1 192 ? 15.304 22.300 -10.093 1.00 41.91 192 PRO A CA 1
ATOM 1417 C C . PRO A 1 192 ? 13.931 21.865 -10.618 1.00 41.91 192 PRO A C 1
ATOM 1419 O O . PRO A 1 192 ? 13.526 20.730 -10.336 1.00 41.91 192 PRO A O 1
ATOM 1422 N N . PRO A 1 193 ? 13.215 22.723 -11.374 1.00 40.88 193 PRO A N 1
ATOM 1423 C CA . PRO A 1 193 ? 11.885 22.403 -11.875 1.00 40.88 193 PRO A CA 1
ATOM 1424 C C . PRO A 1 193 ? 11.934 21.019 -12.511 1.00 40.88 193 PRO A C 1
ATOM 1426 O O . PRO A 1 193 ? 12.754 20.775 -13.402 1.00 40.88 193 PRO A O 1
ATOM 1429 N N . ILE A 1 194 ? 11.127 20.105 -11.963 1.00 44.50 194 ILE A N 1
ATOM 1430 C CA . ILE A 1 194 ? 11.149 18.681 -12.290 1.00 44.50 194 ILE A CA 1
ATOM 1431 C C . ILE A 1 194 ? 10.938 18.569 -13.799 1.00 44.50 194 ILE A C 1
ATOM 1433 O O . ILE A 1 194 ? 9.833 18.724 -14.316 1.00 44.50 194 ILE A O 1
ATOM 1437 N N . SER A 1 195 ? 12.035 18.383 -14.527 1.00 34.84 195 SER A N 1
ATOM 1438 C CA . SER A 1 195 ? 11.996 18.318 -15.977 1.00 34.84 195 SER A CA 1
ATOM 1439 C C . SER A 1 195 ? 11.641 16.896 -16.375 1.00 34.84 195 SER A C 1
ATOM 1441 O O . SER A 1 195 ? 12.340 15.936 -16.039 1.00 34.84 195 SER A O 1
ATOM 1443 N N . TRP A 1 196 ? 10.542 16.770 -17.116 1.00 28.16 196 TRP A N 1
ATOM 1444 C CA . TRP A 1 196 ? 10.196 15.571 -17.860 1.00 28.16 196 TRP A CA 1
ATOM 1445 C C . TRP A 1 196 ? 11.357 15.261 -18.800 1.00 28.16 196 TRP A C 1
ATOM 1447 O O . TRP A 1 196 ? 11.493 15.852 -19.869 1.00 28.16 196 TRP A O 1
ATOM 1457 N N . THR A 1 197 ? 12.246 14.359 -18.398 1.00 32.88 197 THR A N 1
ATOM 1458 C CA . THR A 1 197 ? 13.252 13.829 -19.313 1.00 32.88 197 THR A CA 1
ATOM 1459 C C . THR A 1 197 ? 12.756 12.497 -19.835 1.00 32.88 197 THR A C 1
ATOM 1461 O O . THR A 1 197 ? 13.203 11.428 -19.434 1.00 32.88 197 THR A O 1
ATOM 1464 N N . THR A 1 198 ? 11.875 12.573 -20.830 1.00 32.38 198 THR A N 1
ATOM 1465 C CA . THR A 1 198 ? 11.645 11.493 -21.794 1.00 32.38 198 THR A CA 1
ATOM 1466 C C . THR A 1 198 ? 12.862 11.391 -22.722 1.00 32.38 198 THR A C 1
ATOM 1468 O O . THR A 1 198 ? 12.769 11.594 -23.932 1.00 32.38 198 THR A O 1
ATOM 1471 N N . LYS A 1 199 ? 14.059 11.144 -22.174 1.00 32.31 199 LYS A N 1
ATOM 1472 C CA . LYS A 1 199 ? 15.169 10.655 -22.997 1.00 32.31 199 LYS A CA 1
ATOM 1473 C C . LYS A 1 199 ? 14.987 9.143 -23.110 1.00 32.31 199 LYS A C 1
ATOM 1475 O O . LYS A 1 199 ? 14.995 8.486 -22.073 1.00 32.31 199 LYS A O 1
ATOM 1480 N N . PRO A 1 200 ? 14.878 8.573 -24.324 1.00 37.19 200 PRO A N 1
ATOM 1481 C CA . PRO A 1 200 ? 14.670 7.135 -24.517 1.00 37.19 200 PRO A CA 1
ATOM 1482 C C . PRO A 1 200 ? 15.713 6.255 -23.816 1.00 37.19 200 PRO A C 1
ATOM 1484 O O . PRO A 1 200 ? 15.425 5.117 -23.484 1.00 37.19 200 PRO A O 1
ATOM 1487 N N . SER A 1 201 ? 16.911 6.791 -23.559 1.00 37.94 201 SER A N 1
ATOM 1488 C CA . SER A 1 201 ? 18.005 6.107 -22.865 1.00 37.94 201 SER A CA 1
ATOM 1489 C C . SER A 1 201 ? 18.037 6.307 -21.343 1.00 37.94 201 SER A C 1
ATOM 1491 O O . SER A 1 201 ? 18.927 5.767 -20.690 1.00 37.94 201 SER A O 1
ATOM 1493 N N . ARG A 1 202 ? 17.142 7.130 -20.774 1.00 47.88 202 ARG A N 1
ATOM 1494 C CA . ARG A 1 202 ? 17.103 7.510 -19.347 1.00 47.88 202 ARG A CA 1
ATOM 1495 C C . ARG A 1 202 ? 15.683 7.918 -18.932 1.00 47.88 202 ARG A C 1
ATOM 1497 O O . ARG A 1 202 ? 15.480 9.062 -18.526 1.00 47.88 202 ARG A O 1
ATOM 1504 N N . ARG A 1 203 ? 14.698 7.033 -19.093 1.00 43.59 203 ARG A N 1
ATOM 1505 C CA . ARG A 1 203 ? 13.304 7.339 -18.749 1.00 43.59 203 ARG A CA 1
ATOM 1506 C C . ARG A 1 203 ? 13.172 7.529 -17.231 1.00 43.59 203 ARG A C 1
ATOM 1508 O O . ARG A 1 203 ? 13.349 6.598 -16.452 1.00 43.59 203 ARG A O 1
ATOM 1515 N N . ARG A 1 204 ? 12.936 8.781 -16.830 1.00 50.25 204 ARG A N 1
ATOM 1516 C CA . ARG A 1 204 ? 12.417 9.168 -15.514 1.00 50.25 204 ARG A CA 1
ATOM 1517 C C . ARG A 1 204 ? 11.001 9.652 -15.740 1.00 50.25 204 ARG A C 1
ATOM 1519 O O . ARG A 1 204 ? 10.790 10.530 -16.578 1.00 50.25 204 ARG A O 1
ATOM 1526 N N . ILE A 1 205 ? 10.059 9.096 -15.001 1.00 42.78 205 ILE A N 1
ATOM 1527 C CA . ILE A 1 205 ? 8.667 9.529 -15.038 1.00 42.78 205 ILE A CA 1
ATOM 1528 C C . ILE A 1 205 ? 8.356 10.076 -13.647 1.00 42.78 205 ILE A C 1
ATOM 1530 O O . ILE A 1 205 ? 8.617 9.411 -12.648 1.00 42.78 205 ILE A O 1
ATOM 1534 N N . CYS A 1 206 ? 7.876 11.317 -13.600 1.00 42.91 206 CYS A N 1
ATOM 1535 C CA . CYS A 1 206 ? 7.304 11.934 -12.409 1.00 42.91 206 CYS A CA 1
ATOM 1536 C C . CYS A 1 206 ? 5.847 12.275 -12.745 1.00 42.91 206 CYS A C 1
ATOM 1538 O O . CYS A 1 206 ? 5.617 12.863 -13.807 1.00 42.91 206 CYS A O 1
ATOM 1540 N N . PRO A 1 207 ? 4.862 11.942 -11.898 1.00 35.69 207 PRO A N 1
ATOM 1541 C CA . PRO A 1 207 ? 3.505 12.447 -12.077 1.00 35.69 207 PRO A CA 1
ATOM 1542 C C . PRO A 1 207 ? 3.477 13.983 -11.920 1.00 35.69 207 PRO A C 1
ATOM 1544 O O . PRO A 1 207 ? 4.293 14.538 -11.178 1.00 35.69 207 PRO A O 1
ATOM 1547 N N . PRO A 1 208 ? 2.578 14.701 -12.621 1.00 31.39 208 PRO A N 1
ATOM 1548 C CA . PRO A 1 208 ? 2.450 16.144 -12.450 1.00 31.39 208 PRO A CA 1
ATOM 1549 C C . PRO A 1 208 ? 2.010 16.464 -11.016 1.00 31.39 208 PRO A C 1
ATOM 1551 O O . PRO A 1 208 ? 1.069 15.860 -10.505 1.00 31.39 208 PRO A O 1
ATOM 1554 N N . ALA A 1 209 ? 2.678 17.428 -10.380 1.00 34.31 209 ALA A N 1
ATOM 1555 C CA . ALA A 1 209 ? 2.211 17.996 -9.122 1.00 34.31 209 ALA A CA 1
ATOM 1556 C C . ALA A 1 209 ? 0.814 18.612 -9.322 1.00 34.31 209 ALA A C 1
ATOM 1558 O O . ALA A 1 209 ? 0.573 19.300 -10.318 1.00 34.31 209 ALA A O 1
ATOM 1559 N N . SER A 1 210 ? -0.101 18.380 -8.379 1.00 33.69 210 SER A N 1
ATOM 1560 C CA . S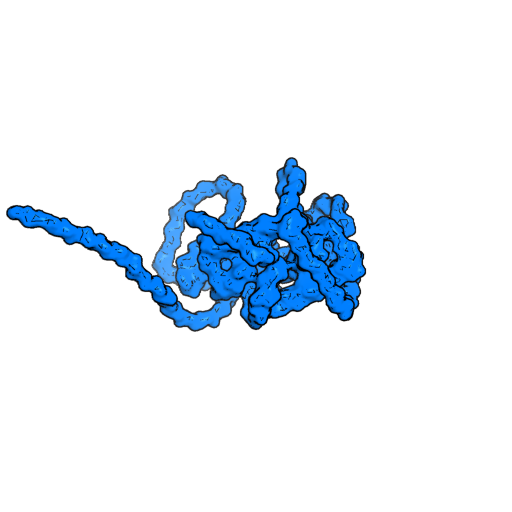ER A 1 210 ? -1.344 19.146 -8.270 1.00 33.69 210 SER A CA 1
ATOM 1561 C C . SER A 1 210 ? -0.983 20.624 -8.107 1.00 33.69 210 SER A C 1
ATOM 1563 O O . SER A 1 210 ? -0.265 20.993 -7.179 1.00 33.69 210 SER A O 1
ATOM 1565 N N . GLY A 1 211 ? -1.394 21.439 -9.077 1.00 28.08 211 GLY A N 1
ATOM 1566 C CA . GLY A 1 211 ? -0.846 22.769 -9.300 1.00 28.08 211 GLY A CA 1
ATOM 1567 C C . GLY A 1 211 ? -1.113 23.779 -8.186 1.00 28.08 211 GLY A C 1
ATOM 1568 O O . GLY A 1 211 ? -2.231 23.912 -7.700 1.00 28.08 211 GLY A O 1
ATOM 1569 N N . SER A 1 212 ? -0.098 24.593 -7.902 1.00 24.95 212 SER A N 1
ATOM 1570 C CA . SER A 1 212 ? -0.297 26.024 -7.703 1.00 24.95 212 SER A CA 1
ATOM 1571 C C . SER A 1 212 ? 0.139 26.729 -8.991 1.00 24.95 212 SER A C 1
ATOM 1573 O O . SER A 1 212 ? 1.251 26.572 -9.496 1.00 24.95 212 SER A O 1
ATOM 1575 N N . SER A 1 213 ? -0.802 27.431 -9.607 1.00 29.70 213 SER A N 1
ATOM 1576 C CA . SER A 1 213 ? -0.617 28.195 -10.835 1.00 29.70 213 SER A CA 1
ATOM 1577 C C . SER A 1 213 ? 0.261 29.423 -10.577 1.00 29.70 213 SER A C 1
ATOM 1579 O O . SER A 1 213 ? -0.187 30.378 -9.947 1.00 29.70 213 SER A O 1
ATOM 1581 N N . GLY A 1 214 ? 1.489 29.412 -11.098 1.00 25.22 214 GLY A N 1
ATOM 1582 C CA . GLY A 1 214 ? 2.365 30.580 -11.220 1.00 25.22 214 GLY A CA 1
ATOM 1583 C C . GLY A 1 214 ? 2.928 30.669 -12.647 1.00 25.22 214 GLY A C 1
ATOM 1584 O O . GLY A 1 214 ? 3.134 29.628 -13.275 1.00 25.22 214 GLY A O 1
ATOM 1585 N N . PRO A 1 215 ? 3.120 31.875 -13.212 1.00 26.34 215 PRO A N 1
ATOM 1586 C CA . PRO A 1 215 ? 3.348 32.044 -14.644 1.00 26.34 215 PRO A CA 1
ATOM 1587 C C . PRO A 1 215 ? 4.687 31.444 -15.101 1.00 26.34 215 PRO A C 1
ATOM 1589 O O . PRO A 1 215 ? 5.750 31.737 -14.559 1.00 26.34 215 PRO A O 1
ATOM 1592 N N . LEU A 1 216 ? 4.613 30.615 -16.147 1.00 27.53 216 LEU A N 1
ATOM 1593 C CA . LEU A 1 216 ? 5.748 30.032 -16.859 1.00 27.53 216 LEU A CA 1
ATOM 1594 C C . LEU A 1 216 ? 6.594 31.130 -17.523 1.00 27.53 216 LEU A C 1
ATOM 1596 O O . LEU A 1 216 ? 6.218 31.665 -18.564 1.00 27.53 216 LEU A O 1
ATOM 1600 N N . ALA A 1 217 ? 7.777 31.407 -16.978 1.00 23.78 217 ALA A N 1
ATOM 1601 C CA . ALA A 1 217 ? 8.835 32.077 -17.723 1.00 23.78 217 ALA A CA 1
ATOM 1602 C C . ALA A 1 217 ? 9.575 31.038 -18.579 1.00 23.78 217 ALA A C 1
ATOM 1604 O O . ALA A 1 217 ? 10.307 30.182 -18.082 1.00 23.78 217 ALA A O 1
ATOM 1605 N N . SER A 1 218 ? 9.372 31.104 -19.893 1.00 27.34 218 SER A N 1
ATOM 1606 C CA . SER A 1 218 ? 10.088 30.300 -20.877 1.00 27.34 218 SER A CA 1
ATOM 1607 C C . SER A 1 218 ? 11.553 30.742 -20.969 1.00 27.34 218 SER A C 1
ATOM 1609 O O . SER A 1 218 ? 11.868 31.682 -21.699 1.00 27.34 218 SER A O 1
ATOM 1611 N N . SER A 1 219 ? 12.470 30.057 -20.285 1.00 25.66 219 SER A N 1
ATOM 1612 C CA . SER A 1 219 ? 13.901 30.166 -20.588 1.00 25.66 219 SER A CA 1
ATOM 1613 C C . SER A 1 219 ? 14.400 28.869 -21.231 1.00 25.66 219 SER A C 1
ATOM 1615 O O . SER A 1 219 ? 14.352 27.774 -20.671 1.00 25.66 219 SER A O 1
ATOM 1617 N N . LYS A 1 220 ? 14.836 28.981 -22.491 1.00 25.14 220 LYS A N 1
ATOM 1618 C CA . LYS A 1 220 ? 15.543 27.914 -23.207 1.00 25.14 220 LYS A CA 1
ATOM 1619 C C . LYS A 1 220 ? 16.885 27.684 -22.510 1.00 25.14 220 LYS A C 1
ATOM 1621 O O . LYS A 1 220 ? 17.732 28.573 -22.519 1.00 25.14 220 LYS A O 1
ATOM 1626 N N . ALA A 1 221 ? 17.106 26.487 -21.972 1.00 26.44 221 ALA A N 1
ATOM 1627 C CA . ALA A 1 221 ? 18.431 26.082 -21.514 1.00 26.44 221 ALA A CA 1
ATOM 1628 C C . ALA A 1 221 ? 19.421 26.053 -22.704 1.00 26.44 221 ALA A C 1
ATOM 1630 O O . ALA A 1 221 ? 19.075 25.535 -23.776 1.00 26.44 221 ALA A O 1
ATOM 1631 N N . PRO A 1 222 ? 20.644 26.594 -22.556 1.00 23.25 222 PRO A N 1
ATOM 1632 C CA . PRO A 1 222 ? 21.625 26.626 -23.632 1.00 23.25 222 PRO A CA 1
ATOM 1633 C C . PRO A 1 222 ? 22.150 25.215 -23.930 1.00 23.25 222 PRO A C 1
ATOM 1635 O O . PRO A 1 222 ? 22.416 24.412 -23.033 1.00 23.25 222 PRO A O 1
ATOM 1638 N N . ARG A 1 223 ? 22.317 24.902 -25.219 1.00 26.97 223 ARG A N 1
ATOM 1639 C CA . ARG A 1 223 ? 22.943 23.651 -25.663 1.00 26.97 223 ARG A CA 1
ATOM 1640 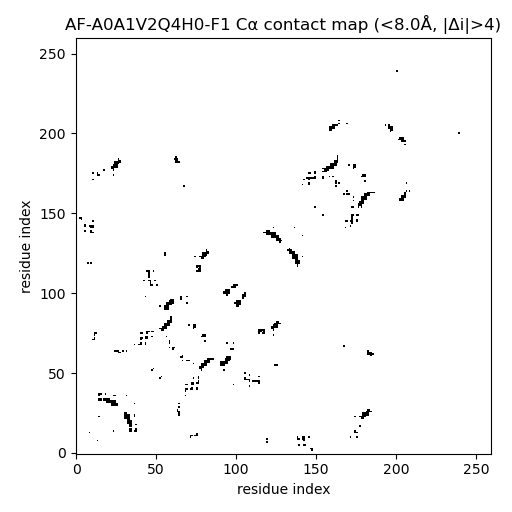C C . ARG A 1 223 ? 24.438 23.717 -25.348 1.00 26.97 223 ARG A C 1
ATOM 1642 O O . ARG A 1 223 ? 25.137 24.531 -25.935 1.00 26.97 223 ARG A O 1
ATOM 1649 N N . GLY A 1 224 ? 24.925 22.838 -24.470 1.00 28.89 224 GLY A N 1
ATOM 1650 C CA . GLY A 1 224 ? 26.359 22.536 -24.371 1.00 28.89 224 GLY A CA 1
ATOM 1651 C C . GLY A 1 224 ? 27.009 22.594 -22.988 1.00 28.89 224 GLY A C 1
ATOM 1652 O O . GLY A 1 224 ? 28.177 22.228 -22.887 1.00 28.89 224 GLY A O 1
ATOM 1653 N N . SER A 1 225 ? 26.317 22.969 -21.909 1.00 26.62 225 SER A N 1
ATOM 1654 C CA . SER A 1 225 ? 26.933 22.941 -20.576 1.00 26.62 225 SER A CA 1
ATOM 1655 C C . SER A 1 225 ? 26.793 21.559 -19.924 1.00 26.62 225 SER A C 1
ATOM 1657 O O . SER A 1 225 ? 25.705 21.083 -19.602 1.00 26.62 225 SER A O 1
ATOM 1659 N N . ARG A 1 226 ? 27.926 20.881 -19.703 1.00 30.95 226 ARG A N 1
ATOM 1660 C CA . ARG A 1 226 ? 28.012 19.812 -18.700 1.00 30.95 226 ARG A CA 1
ATOM 1661 C C . ARG A 1 226 ? 27.902 20.476 -17.328 1.00 30.95 226 ARG A C 1
ATOM 1663 O O . ARG A 1 226 ? 28.917 20.867 -16.758 1.00 30.95 226 ARG A O 1
ATOM 1670 N N . SER A 1 227 ? 26.691 20.632 -16.804 1.00 28.42 227 SER A N 1
ATOM 1671 C CA . SER A 1 227 ? 26.498 21.067 -15.421 1.00 28.42 227 SER A CA 1
ATOM 1672 C C . SER A 1 227 ? 26.957 19.948 -14.483 1.00 28.42 227 SER A C 1
ATOM 1674 O O . SER A 1 227 ? 26.258 18.952 -14.283 1.00 28.42 227 SER A O 1
ATOM 1676 N N . ARG A 1 228 ? 28.157 20.107 -13.918 1.00 27.30 228 ARG A N 1
ATOM 1677 C CA . ARG A 1 228 ? 28.588 19.407 -12.704 1.00 27.30 228 ARG A CA 1
ATOM 1678 C C . ARG A 1 228 ? 27.799 19.995 -11.528 1.00 27.30 228 ARG A C 1
ATOM 1680 O O . ARG A 1 228 ? 28.314 20.837 -10.808 1.00 27.30 228 ARG A O 1
ATOM 1687 N N . CYS A 1 229 ? 26.539 19.602 -11.371 1.00 25.27 229 CYS A N 1
ATOM 1688 C CA . CYS A 1 229 ? 25.811 19.817 -10.121 1.00 25.27 229 CYS A CA 1
ATOM 1689 C C . CYS A 1 229 ? 25.984 18.568 -9.261 1.00 25.27 229 CYS A C 1
ATOM 1691 O O . CYS A 1 229 ? 25.670 17.466 -9.708 1.00 25.27 229 CYS A O 1
ATOM 1693 N N . GLY A 1 230 ? 26.490 18.759 -8.042 1.00 23.02 230 GLY A N 1
ATOM 1694 C CA . GLY A 1 230 ? 26.724 17.741 -7.015 1.00 23.02 230 GLY A CA 1
ATOM 1695 C C . GLY A 1 230 ? 25.456 17.132 -6.412 1.00 23.02 230 GLY A C 1
ATOM 1696 O O . GLY A 1 230 ? 25.449 16.786 -5.238 1.00 23.02 230 GLY A O 1
ATOM 1697 N N . CYS A 1 231 ? 24.392 16.962 -7.199 1.00 25.39 231 CYS A N 1
ATOM 1698 C CA . CYS A 1 231 ? 23.361 15.987 -6.877 1.00 25.39 231 CYS A CA 1
ATOM 1699 C C . CYS A 1 231 ? 23.976 14.620 -7.175 1.00 25.39 231 CYS A C 1
ATOM 1701 O O . CYS A 1 231 ? 24.160 14.270 -8.344 1.00 25.39 231 CYS A O 1
ATOM 1703 N N . LEU A 1 232 ? 24.366 13.907 -6.119 1.00 24.89 232 LEU A N 1
ATOM 1704 C CA . LEU A 1 232 ? 24.900 12.550 -6.153 1.00 24.89 232 LEU A CA 1
ATOM 1705 C C . LEU A 1 232 ? 24.333 11.744 -7.326 1.00 24.89 232 LEU A C 1
ATOM 1707 O O . LEU A 1 232 ? 23.126 11.559 -7.489 1.00 24.89 232 LEU A O 1
ATOM 1711 N N . SER A 1 233 ? 25.251 11.282 -8.162 1.00 23.16 233 SER A N 1
ATOM 1712 C CA . SER A 1 233 ? 25.020 10.411 -9.297 1.00 23.16 233 SER A CA 1
ATOM 1713 C C . SER A 1 233 ? 24.434 9.068 -8.853 1.00 23.16 233 SER A C 1
ATOM 1715 O O . SER A 1 233 ? 25.138 8.067 -8.818 1.00 23.16 233 SER A O 1
ATOM 1717 N N . TRP A 1 234 ? 23.131 8.996 -8.589 1.00 26.31 234 TRP A N 1
ATOM 1718 C CA . TRP A 1 234 ? 22.411 7.720 -8.490 1.00 26.31 234 TRP A CA 1
ATOM 1719 C C . TRP A 1 234 ? 21.956 7.260 -9.880 1.00 26.31 234 TRP A C 1
ATOM 1721 O O . TRP A 1 234 ? 20.791 6.950 -10.138 1.00 26.31 234 TRP A O 1
ATOM 1731 N N . ALA A 1 235 ? 22.907 7.245 -10.813 1.00 25.45 235 ALA A N 1
ATOM 1732 C CA . ALA A 1 235 ? 22.779 6.585 -12.099 1.00 25.45 235 ALA A CA 1
ATOM 1733 C C . ALA A 1 235 ? 23.451 5.216 -11.973 1.00 25.45 235 ALA A C 1
ATOM 1735 O O . ALA A 1 235 ? 24.652 5.096 -12.196 1.00 25.45 235 ALA A O 1
ATOM 1736 N N . VAL A 1 236 ? 22.684 4.186 -11.612 1.00 28.89 236 VAL A N 1
ATOM 1737 C CA . VAL A 1 236 ? 23.132 2.809 -11.841 1.00 28.89 236 VAL A CA 1
ATOM 1738 C C . VAL A 1 236 ? 23.124 2.621 -13.357 1.00 28.89 236 VAL A C 1
ATOM 1740 O O . VAL A 1 236 ? 22.068 2.628 -13.990 1.00 28.89 236 VAL A O 1
ATOM 1743 N N . GLY A 1 237 ? 24.315 2.615 -13.952 1.00 23.08 237 GLY A N 1
ATOM 1744 C CA . GLY A 1 237 ? 24.508 2.470 -15.387 1.00 23.08 237 GLY A CA 1
ATOM 1745 C C . GLY A 1 237 ? 24.194 1.047 -15.838 1.00 23.08 237 GLY A C 1
ATOM 1746 O O . GLY A 1 237 ? 24.853 0.107 -15.411 1.00 23.08 237 GLY A O 1
ATOM 1747 N N . GLY A 1 238 ? 23.213 0.905 -16.727 1.00 27.11 238 GLY A N 1
ATOM 1748 C CA . GLY A 1 238 ? 23.066 -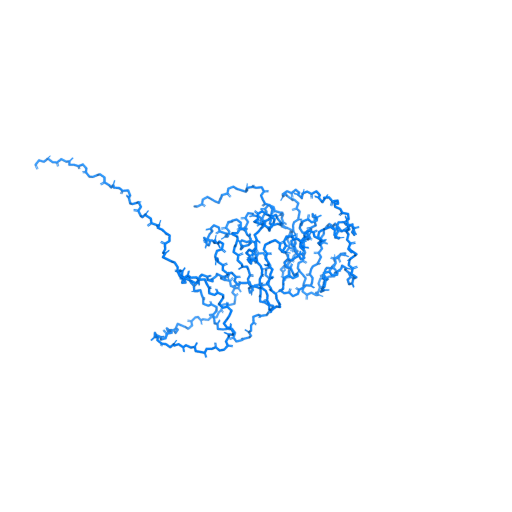0.263 -17.595 1.00 27.11 238 GLY A CA 1
ATOM 1749 C C . GLY A 1 238 ? 23.645 0.032 -18.986 1.00 27.11 238 GLY A C 1
ATOM 1750 O O . GLY A 1 238 ? 23.665 1.200 -19.395 1.00 27.11 238 GLY A O 1
ATOM 1751 N N . PRO A 1 239 ? 24.142 -0.980 -19.722 1.00 26.91 239 PRO A N 1
ATOM 1752 C CA . PRO A 1 239 ? 24.719 -0.779 -21.045 1.00 26.91 239 PRO A CA 1
ATOM 1753 C C . PRO A 1 239 ? 23.664 -0.235 -22.013 1.00 26.91 239 PRO A C 1
ATOM 1755 O O . PRO A 1 239 ? 22.541 -0.730 -22.085 1.00 26.91 239 PRO A O 1
ATOM 1758 N N . SER A 1 240 ? 24.043 0.791 -22.775 1.00 28.25 240 SER A N 1
ATOM 1759 C CA . SER A 1 240 ? 23.219 1.371 -23.833 1.00 28.25 240 SER A CA 1
ATOM 1760 C C . SER A 1 240 ? 22.804 0.298 -24.837 1.00 28.25 240 SER A C 1
ATOM 1762 O O . SER A 1 240 ? 23.673 -0.371 -25.402 1.00 28.25 240 SER A O 1
ATOM 1764 N N . ARG A 1 241 ? 21.505 0.169 -25.117 1.00 32.78 241 ARG A N 1
ATOM 1765 C CA . ARG A 1 241 ? 21.018 -0.611 -26.258 1.00 32.78 241 ARG A CA 1
ATOM 1766 C C . ARG A 1 241 ? 20.098 0.204 -27.155 1.00 32.78 241 ARG A C 1
ATOM 1768 O O . ARG A 1 241 ? 19.384 1.101 -26.714 1.00 32.78 241 ARG A O 1
ATOM 1775 N N . SER A 1 242 ? 20.206 -0.133 -28.434 1.00 25.61 242 SER A N 1
ATOM 1776 C CA . SER A 1 242 ? 19.439 0.352 -29.574 1.00 25.61 242 SER A CA 1
ATOM 1777 C C . SER A 1 242 ? 17.931 0.170 -29.360 1.00 25.61 242 SER A C 1
ATOM 1779 O O . SER A 1 242 ? 17.537 -0.776 -28.677 1.00 25.61 242 SER A O 1
ATOM 1781 N N . PRO A 1 243 ? 17.085 1.038 -29.943 1.00 26.80 243 PRO A N 1
ATOM 1782 C CA . PRO A 1 243 ? 15.637 0.936 -29.804 1.00 26.80 243 PRO A CA 1
ATOM 1783 C C . PRO A 1 243 ? 15.146 -0.440 -30.271 1.00 26.80 243 PRO A C 1
ATOM 1785 O O . PRO A 1 243 ? 15.459 -0.870 -31.382 1.00 26.80 243 PRO A O 1
ATOM 1788 N N . CYS A 1 244 ? 14.374 -1.122 -29.419 1.00 26.11 244 CYS A N 1
ATOM 1789 C CA . CYS A 1 244 ? 13.597 -2.291 -29.816 1.00 26.11 244 CYS A CA 1
ATOM 1790 C C . CYS A 1 244 ? 12.722 -1.902 -31.014 1.00 26.11 244 CYS A C 1
ATOM 1792 O O . CYS A 1 244 ? 12.029 -0.885 -30.981 1.00 26.11 244 CYS A O 1
ATOM 1794 N N . GLY A 1 245 ? 12.829 -2.679 -32.092 1.00 28.59 245 GLY A N 1
ATOM 1795 C CA . GLY A 1 245 ? 12.270 -2.360 -33.398 1.00 28.59 245 GLY A CA 1
ATOM 1796 C C . GLY A 1 245 ? 10.767 -2.099 -33.364 1.00 28.59 245 GLY A C 1
ATOM 1797 O O . GLY A 1 245 ? 9.963 -3.025 -33.364 1.00 28.59 245 GLY A O 1
ATOM 1798 N N . LEU A 1 246 ? 10.395 -0.823 -33.445 1.00 31.47 246 LEU A N 1
ATOM 1799 C CA . LEU A 1 246 ? 9.112 -0.397 -33.985 1.00 31.47 246 LEU A CA 1
ATOM 1800 C C . LEU A 1 246 ? 9.202 -0.521 -35.509 1.00 31.47 246 LEU A C 1
ATOM 1802 O O . LEU A 1 246 ? 9.558 0.421 -36.214 1.00 31.47 246 LEU A O 1
ATOM 1806 N N . GLY A 1 247 ? 8.925 -1.721 -36.019 1.00 26.55 247 GLY A N 1
ATOM 1807 C CA . GLY A 1 247 ? 8.618 -1.909 -37.431 1.00 26.55 247 GLY A CA 1
ATOM 1808 C C . GLY A 1 247 ? 7.328 -1.159 -37.749 1.00 26.55 247 GLY A C 1
ATOM 1809 O O . GLY A 1 247 ? 6.240 -1.630 -37.422 1.00 26.55 247 GLY A O 1
ATOM 1810 N N . ALA A 1 248 ? 7.452 0.019 -38.357 1.00 29.45 248 ALA A N 1
ATOM 1811 C CA . ALA A 1 248 ? 6.327 0.758 -38.905 1.00 29.45 248 ALA A CA 1
ATOM 1812 C C . ALA A 1 248 ? 5.648 -0.099 -39.986 1.00 29.45 248 ALA A C 1
ATOM 1814 O O . ALA A 1 248 ? 6.168 -0.256 -41.088 1.00 29.45 248 ALA A O 1
ATOM 1815 N N . ARG A 1 249 ? 4.489 -0.683 -39.670 1.00 27.03 249 ARG A N 1
ATOM 1816 C CA . ARG A 1 249 ? 3.559 -1.192 -40.683 1.00 27.03 249 ARG A CA 1
ATOM 1817 C C . ARG A 1 249 ? 2.614 -0.057 -41.051 1.00 27.03 249 ARG A C 1
ATOM 1819 O O . ARG A 1 249 ? 1.627 0.182 -40.364 1.00 27.03 249 ARG A O 1
ATOM 1826 N N . THR A 1 250 ? 2.927 0.645 -42.128 1.00 30.08 250 THR A N 1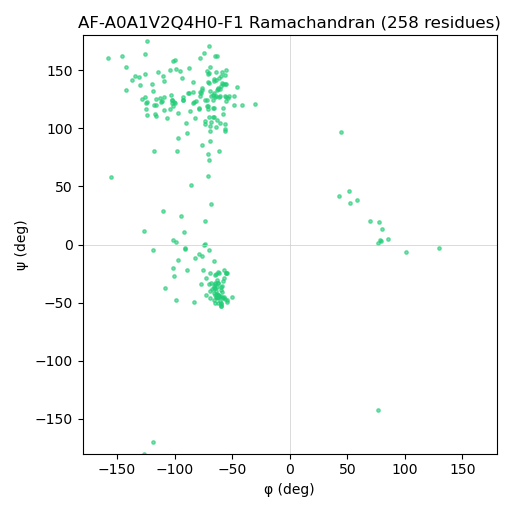
ATOM 1827 C CA . THR A 1 250 ? 1.976 1.506 -42.838 1.00 30.08 250 THR A CA 1
ATOM 1828 C C . THR A 1 250 ? 1.047 0.611 -43.669 1.00 30.08 250 THR A C 1
ATOM 1830 O O . THR A 1 250 ? 1.547 -0.279 -44.362 1.00 30.08 250 THR A O 1
ATOM 1833 N N . PRO A 1 251 ? -0.285 0.789 -43.644 1.00 30.45 251 PRO A N 1
ATOM 1834 C CA . PRO A 1 251 ? -1.161 0.087 -44.572 1.00 30.45 251 PRO A CA 1
ATOM 1835 C C . PRO A 1 251 ? -1.018 0.710 -45.967 1.00 30.45 251 PRO A C 1
ATOM 1837 O O . PRO A 1 251 ? -1.177 1.916 -46.139 1.00 30.45 251 PRO A O 1
ATOM 1840 N N . ALA A 1 252 ? -0.687 -0.116 -46.961 1.00 30.27 252 ALA A N 1
ATOM 1841 C CA . ALA A 1 252 ? -0.619 0.286 -48.360 1.00 30.27 252 ALA A CA 1
ATOM 1842 C C . ALA A 1 252 ? -2.024 0.639 -48.878 1.00 30.27 252 ALA A C 1
ATOM 1844 O O . ALA A 1 252 ? -2.907 -0.220 -48.933 1.00 30.27 252 ALA A O 1
ATOM 1845 N N . SER A 1 253 ? -2.228 1.893 -49.279 1.00 32.19 253 SER A N 1
ATOM 1846 C CA . SER A 1 253 ? -3.383 2.305 -50.072 1.00 32.19 253 SER A CA 1
ATOM 1847 C C . SER A 1 253 ? -3.235 1.762 -51.496 1.00 32.19 253 SER A C 1
ATOM 1849 O O . SER A 1 253 ? -2.278 2.064 -52.204 1.00 32.19 253 SER A O 1
ATOM 1851 N N . ARG A 1 254 ? -4.194 0.933 -51.918 1.00 32.53 254 ARG A N 1
ATOM 1852 C CA . ARG A 1 254 ? -4.372 0.539 -53.320 1.00 32.53 254 ARG A CA 1
ATOM 1853 C C . ARG A 1 254 ? -5.085 1.682 -54.041 1.00 32.53 254 ARG A C 1
ATOM 1855 O O . ARG A 1 254 ? -6.219 1.989 -53.691 1.00 32.53 254 ARG A O 1
ATOM 1862 N N . SER A 1 255 ? -4.448 2.286 -55.039 1.00 32.31 255 SER A N 1
ATOM 1863 C CA . SER A 1 255 ? -5.118 3.119 -56.040 1.00 32.31 255 SER A CA 1
ATOM 1864 C C . SER A 1 255 ? -5.392 2.274 -5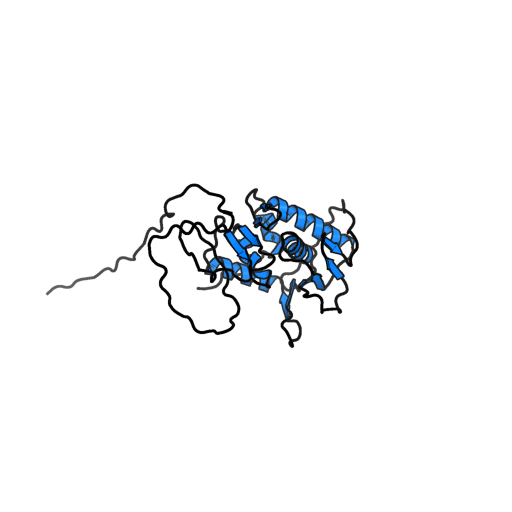7.282 1.00 32.31 255 SER A C 1
ATOM 1866 O O . SER A 1 255 ? -4.466 1.825 -57.956 1.00 32.31 255 SER A O 1
ATOM 1868 N N . SER A 1 256 ? -6.670 2.033 -57.546 1.00 34.38 256 SER A N 1
ATOM 1869 C CA . SER A 1 256 ? -7.213 1.522 -58.803 1.00 34.38 256 SER A CA 1
ATOM 1870 C C . SER A 1 256 ? -7.254 2.631 -59.863 1.00 34.38 256 SER A C 1
ATOM 1872 O O . SER A 1 256 ? -7.686 3.744 -59.567 1.00 34.38 256 SER A O 1
ATOM 1874 N N . THR A 1 257 ? -6.818 2.306 -61.080 1.00 36.94 257 THR A N 1
ATOM 1875 C CA . THR A 1 257 ? -7.052 3.031 -62.347 1.00 36.94 257 THR A CA 1
ATOM 1876 C C . THR A 1 257 ? -8.543 3.040 -62.736 1.00 36.94 257 THR A C 1
ATOM 1878 O O . THR A 1 257 ? -9.318 2.269 -62.160 1.00 36.94 257 THR A O 1
ATOM 1881 N N . PRO A 1 258 ? -8.976 3.940 -63.643 1.00 44.38 258 PRO A N 1
ATOM 1882 C CA . PRO A 1 258 ? -9.030 3.649 -65.098 1.00 44.38 258 PRO A CA 1
ATOM 1883 C C . PRO A 1 258 ? -8.523 4.839 -65.957 1.00 44.38 258 PRO A C 1
ATOM 1885 O O . PRO A 1 258 ? -8.560 5.978 -65.506 1.00 44.38 258 PRO A O 1
ATOM 1888 N N . THR A 1 259 ? -7.793 4.638 -67.058 1.00 36.06 259 THR A N 1
ATOM 1889 C CA . THR A 1 259 ? -8.269 4.440 -68.451 1.00 36.06 259 THR A CA 1
ATOM 1890 C C . THR A 1 259 ? -9.370 5.413 -68.890 1.00 36.06 259 THR A C 1
ATOM 1892 O O . THR A 1 259 ? -10.534 5.190 -68.574 1.00 36.06 259 THR A O 1
ATOM 1895 N N . ASP A 1 260 ? -8.983 6.491 -69.575 1.00 38.16 260 ASP A N 1
ATOM 1896 C CA . ASP A 1 260 ? -9.191 6.712 -71.021 1.00 38.16 260 ASP A CA 1
ATOM 1897 C C . ASP A 1 260 ? -8.167 7.743 -71.534 1.00 38.16 260 ASP A C 1
ATOM 1899 O O . ASP A 1 260 ? -7.808 8.657 -70.752 1.00 38.16 260 ASP A O 1
#

Mean predicted aligned error: 13.73 Å

Nearest PDB structures (foldseek):
  6vhz-assembly3_A  TM=7.682E-01  e=7.472E-10  Klebsiella oxytoca 10-5243
  6vhx-assembly3_B  TM=7.942E-01  e=1.763E-09  Klebsiella oxytoca
  6vhw-assembly3_B  TM=7.833E-01  e=1.297E-09  Klebsiella oxytoca
  6vhz-assembly3_B  TM=7.779E-01  e=1.379E-09  Klebsiella oxytoca 10-5243
  5x8g-assembly2_B  TM=7.442E-01  e=9.229E-09  Bacillus subtilis subsp. subtilis str. 168

Foldseek 3Di:
DPQPPQPVDFLLCLLVVVLDQAFAEAEPPDTAGSVNLNVLLLQLLVLCVVVVPAEEAEEEEFQHSVSVSLLSNCLQNLYAYEYDPPPDDPDPWYQYPPRATVNHDRDGDPDPPHRPNHDQQRFHYWYDDPPDHTDTDGRVRLSSVLSRVLVVVVAALDEEEEDADPDPSVSRVCSNHNHYYYTYRHDPPPNPDPDQPPPVQHHYDYPDDPDDDDDDDDDDDDPDDPPPDPPPPPPPDDDDDDDDDPPDDDDDDDDDDDDD

pLDDT: mean 71.01, std 26.44, range [23.02, 96.94]

Secondary structure (DSSP, 8-state):
-PPPP--S--GGGHHHHH--SSEEEE-SS-EEEHHHHHHHHHHHHHHHHHTT--SEEEE---SSHHHHHHHHHHHHTTPEEEE--S-----SEEEETTTEETTBPPPP-----PPPPPPTTSEEEEE--TTSPPEEEEHHHHHHHHHHHHHHTT--TT-EEEE-SS-GGGHHHHHHHTPEEEE-SS--TTPPP----EETTEEEE-PPPPPP-------PPPTT------S-----PPPP-PPP-----PPPPP------

Sequence (260 aa):
MVARAYDGVLVHEWPARQARAAPAIVDTDRVLTYAGLDQRVDDFSRRLTAAGVRGVVGILLPHTADLAVAVLGVLRSGAAYLLMDGTDTDVRHVVTTGLRLNGVDMPVTDSAQPHSRPHDDELAAVVVTSGLPGVGVPHRALANHASAMRERFDLCPEDRVLQCTTAIEAIFPTLASGACAVLCPELPAEAPPISWTTKPSRRRICPPASGSSGPLASSKAPRGSRSRCGCLSWAVGGPSRSPCGLGARTPASRSSTPTD

Solvent-accessible surface area (backbone atoms only — not comparable to full-atom values): 15894 Å² total; per-residue (Å²): 135,81,74,78,73,81,82,82,64,48,69,58,47,34,36,60,75,61,54,33,90,52,56,32,38,33,34,94,89,49,76,32,23,19,42,58,42,30,53,50,17,51,55,47,15,39,32,40,48,75,71,65,58,64,55,60,32,32,36,48,60,65,50,37,63,64,38,56,34,49,52,35,7,36,43,47,41,48,15,16,36,27,81,49,91,81,78,78,78,92,55,94,38,34,36,31,78,90,74,9,52,73,82,38,81,65,65,89,66,89,67,80,69,76,65,66,81,60,59,53,78,40,60,33,33,42,51,72,50,93,98,50,80,64,44,81,36,29,32,47,55,58,26,46,50,23,52,49,49,21,61,75,66,67,52,40,52,88,34,42,31,50,44,81,60,93,62,68,71,72,46,45,19,31,49,69,34,52,9,22,28,34,38,44,70,66,80,59,97,78,58,68,82,86,70,83,38,82,40,93,92,57,50,43,51,64,81,82,74,86,77,79,93,70,88,84,78,89,73,83,78,74,90,81,75,84,77,87,62,89,68,77,84,85,67,85,81,71,84,90,73,77,81,80,82,79,76,83,80,75,84,83,82,84,82,81,84,80,93,132

Radius of gyration: 21.91 Å; Cα contacts (8 Å, |Δi|>4): 392; chains: 1; bounding box: 44×52×91 Å